Protein AF-A0A374WG85-F1 (afdb_monomer_lite)

Secondary structure (DSSP, 8-state):
-HHHHHHHHHHHHHHHHHHTT------PPPTTSPPPPEEESSPPPP-SS---EEEEEETTEEEEEE--PPPTTS-TTSS-SEEEEEEEETTEEEEEEEEE-SSEEEEEEEE--SSTTSTTPEEEEEEEETTTEEEEEEES-EEEEEEETTTTEEEEEE-SEEEEEETTEEEEEEEEEEEEEEEEEE-

Structure (mmCIF, N/CA/C/O backbone):
data_AF-A0A374WG85-F1
#
_entry.id   AF-A0A374WG85-F1
#
loop_
_atom_site.group_PDB
_atom_site.id
_atom_site.type_symbol
_atom_site.label_atom_id
_atom_site.label_alt_id
_atom_site.label_comp_id
_atom_site.label_asym_id
_atom_site.label_entity_id
_atom_site.label_seq_id
_atom_site.pdbx_PDB_ins_code
_atom_site.Cartn_x
_atom_site.Cartn_y
_atom_site.Cartn_z
_atom_site.occupancy
_atom_site.B_iso_or_equiv
_atom_site.auth_seq_id
_atom_site.auth_comp_id
_atom_site.auth_asym_id
_atom_site.auth_atom_id
_atom_site.pdbx_PDB_model_num
ATOM 1 N N . MET A 1 1 ? 12.580 -68.751 18.822 1.00 56.53 1 MET A N 1
ATOM 2 C CA . MET A 1 1 ? 12.041 -67.920 17.713 1.00 56.53 1 MET A CA 1
ATOM 3 C C . MET A 1 1 ? 10.800 -67.090 18.070 1.00 56.53 1 MET A C 1
ATOM 5 O O . MET A 1 1 ? 10.670 -65.996 17.544 1.00 56.53 1 MET A O 1
ATOM 9 N N . LYS A 1 2 ? 9.907 -67.540 18.970 1.00 54.47 2 LYS A N 1
ATOM 10 C CA . LYS A 1 2 ? 8.677 -66.802 19.347 1.00 54.47 2 LYS A CA 1
ATOM 11 C C . LYS A 1 2 ? 8.935 -65.509 20.148 1.00 54.47 2 LYS A C 1
ATOM 13 O O . LYS A 1 2 ? 8.231 -64.528 19.967 1.00 54.47 2 LYS A O 1
ATOM 18 N N . HIS A 1 3 ? 9.997 -65.485 20.959 1.00 54.00 3 HIS A N 1
ATOM 19 C CA . HIS A 1 3 ? 10.328 -64.342 21.822 1.00 54.00 3 HIS A CA 1
ATOM 20 C C . HIS A 1 3 ? 10.840 -63.106 21.055 1.00 54.00 3 HIS A C 1
ATOM 22 O O . HIS A 1 3 ? 10.575 -61.979 21.457 1.00 54.00 3 HIS A O 1
ATOM 28 N N . SER A 1 4 ? 11.523 -63.318 19.922 1.00 61.31 4 SE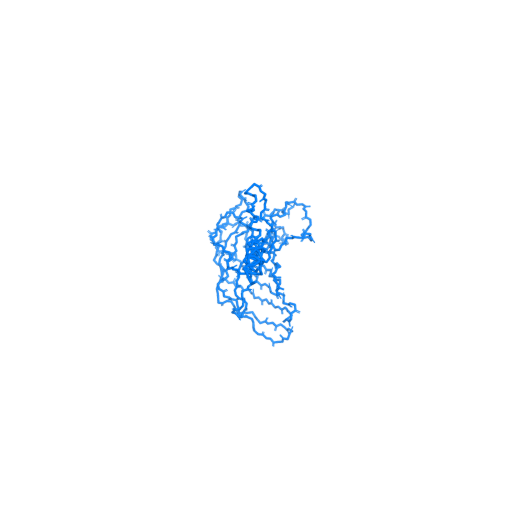R A N 1
ATOM 29 C CA . SER A 1 4 ? 12.073 -62.249 19.074 1.00 61.31 4 SER A CA 1
ATOM 30 C C . SER A 1 4 ? 10.996 -61.533 18.248 1.00 61.31 4 SER A C 1
ATOM 32 O O . SER A 1 4 ? 11.126 -60.339 18.009 1.00 61.31 4 SER A O 1
ATOM 34 N N . ARG A 1 5 ? 9.900 -62.217 17.883 1.00 71.44 5 ARG A N 1
ATOM 35 C CA . ARG A 1 5 ? 8.767 -61.595 17.173 1.00 71.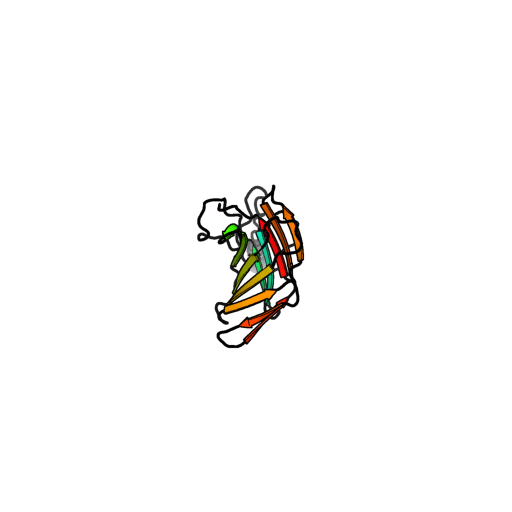44 5 ARG A CA 1
ATOM 36 C C . ARG A 1 5 ? 8.052 -60.543 18.021 1.00 71.44 5 ARG A C 1
ATOM 38 O O . ARG A 1 5 ? 7.823 -59.446 17.533 1.00 71.44 5 ARG A O 1
ATOM 45 N N . HIS A 1 6 ? 7.811 -60.834 19.300 1.00 71.19 6 HIS A N 1
ATOM 46 C CA . HIS A 1 6 ? 7.197 -59.863 20.210 1.00 71.19 6 HIS A CA 1
ATOM 47 C C . HIS A 1 6 ? 8.077 -58.634 20.465 1.00 71.19 6 HIS A C 1
ATOM 49 O O . HIS A 1 6 ? 7.558 -57.531 20.573 1.00 71.19 6 HIS A O 1
ATOM 55 N N . LEU A 1 7 ? 9.403 -58.792 20.509 1.00 73.62 7 LEU A N 1
ATOM 56 C CA . LEU A 1 7 ? 10.325 -57.655 20.628 1.00 73.62 7 LEU A CA 1
ATOM 57 C C . LEU A 1 7 ? 10.270 -56.735 19.399 1.00 73.62 7 LEU A C 1
ATOM 59 O O . LEU A 1 7 ? 10.283 -55.517 19.553 1.00 73.62 7 LEU A O 1
ATOM 63 N N . VAL A 1 8 ? 10.153 -57.305 18.196 1.00 76.75 8 VAL A N 1
ATOM 64 C CA . VAL A 1 8 ? 10.019 -56.531 16.951 1.00 76.75 8 VAL A CA 1
ATOM 65 C C . VAL A 1 8 ? 8.668 -55.817 16.884 1.00 76.75 8 VAL A C 1
ATOM 67 O O . VAL A 1 8 ? 8.631 -54.651 16.509 1.00 76.75 8 VAL A O 1
ATOM 70 N N . GLU A 1 9 ? 7.578 -56.467 17.298 1.00 76.19 9 GLU A N 1
ATOM 71 C CA . GLU A 1 9 ? 6.242 -55.852 17.369 1.00 76.19 9 GLU A CA 1
ATOM 72 C C . GLU A 1 9 ? 6.203 -54.682 18.361 1.00 76.19 9 GLU A C 1
ATOM 74 O O . GLU A 1 9 ? 5.691 -53.615 18.028 1.00 76.19 9 GLU A O 1
ATOM 79 N N . ILE A 1 10 ? 6.806 -54.848 19.544 1.00 78.44 10 ILE A N 1
ATOM 80 C CA . ILE A 1 10 ? 6.911 -53.783 20.551 1.00 78.44 10 ILE A CA 1
ATOM 81 C C . ILE A 1 10 ? 7.756 -52.622 20.015 1.00 78.44 10 ILE A C 1
ATOM 83 O O . ILE A 1 10 ? 7.354 -51.469 20.144 1.00 78.44 10 ILE A O 1
ATOM 87 N N . MET A 1 11 ? 8.892 -52.901 19.365 1.00 76.75 11 MET A N 1
ATOM 88 C CA . MET A 1 11 ? 9.712 -51.852 18.753 1.00 76.75 11 MET A CA 1
ATOM 89 C C . MET A 1 11 ? 8.975 -51.114 17.633 1.00 76.75 11 MET A C 1
ATOM 91 O O . MET A 1 11 ? 9.081 -49.892 17.562 1.00 76.75 11 MET A O 1
ATOM 95 N N . LEU A 1 12 ? 8.209 -51.817 16.791 1.00 76.94 12 LEU A N 1
ATOM 96 C CA . LEU A 1 12 ? 7.420 -51.194 15.724 1.00 76.94 12 LEU A CA 1
ATOM 97 C C . LEU A 1 12 ? 6.334 -50.277 16.301 1.00 76.94 12 LEU A C 1
ATOM 99 O O . LEU A 1 12 ? 6.116 -49.183 15.787 1.00 76.94 12 LEU A O 1
ATOM 103 N N . PHE A 1 13 ? 5.693 -50.703 17.392 1.00 76.25 13 PHE A N 1
ATOM 104 C CA . PHE A 1 13 ? 4.665 -49.926 18.081 1.00 76.25 13 PHE A CA 1
ATOM 105 C C . PHE A 1 13 ? 5.251 -48.666 18.730 1.00 76.25 13 PHE A C 1
ATOM 107 O O . PHE A 1 13 ? 4.700 -47.579 18.577 1.00 76.25 13 PHE A O 1
ATOM 114 N N . VAL A 1 14 ? 6.416 -48.783 19.378 1.00 77.25 14 VAL A N 1
ATOM 115 C CA . VAL A 1 14 ? 7.144 -47.635 19.944 1.00 77.25 14 VAL A CA 1
ATOM 116 C C . VAL A 1 14 ? 7.579 -46.660 18.844 1.00 77.25 14 VAL A C 1
ATOM 118 O O . VAL A 1 14 ? 7.442 -45.452 19.022 1.00 77.25 14 VAL A O 1
ATOM 121 N N . LEU A 1 15 ? 8.034 -47.154 17.686 1.00 73.62 15 LEU A N 1
ATOM 122 C CA . LEU A 1 15 ? 8.404 -46.301 16.551 1.00 73.62 15 LEU A CA 1
ATOM 123 C C . LEU A 1 15 ? 7.196 -45.544 15.973 1.00 73.62 15 LEU A C 1
ATOM 125 O O . LEU A 1 15 ? 7.315 -44.366 15.649 1.00 73.62 15 LEU A O 1
ATOM 129 N N . LEU A 1 16 ? 6.030 -46.192 15.885 1.00 67.56 16 LEU A N 1
ATOM 130 C CA . LEU A 1 16 ? 4.780 -45.566 15.438 1.00 67.56 16 LEU A CA 1
ATOM 131 C C . LEU A 1 16 ? 4.282 -44.493 16.417 1.00 67.56 16 LEU A C 1
ATOM 133 O O . LEU A 1 16 ? 3.831 -43.437 15.978 1.00 67.56 16 LEU A O 1
ATOM 137 N N . CYS A 1 17 ? 4.423 -44.713 17.728 1.00 65.38 17 CYS A N 1
ATOM 138 C CA . CYS A 1 17 ? 4.084 -43.712 18.745 1.00 65.38 17 CYS A CA 1
ATOM 139 C C . CYS A 1 17 ? 5.035 -42.501 18.741 1.00 65.38 17 CYS A C 1
ATOM 141 O O . CYS A 1 17 ? 4.623 -41.398 19.091 1.00 65.38 17 CYS A O 1
ATOM 143 N N . LEU A 1 18 ? 6.293 -42.675 18.324 1.00 63.88 18 LEU A N 1
ATOM 144 C CA . LEU A 1 18 ? 7.256 -41.574 18.207 1.00 63.88 18 LEU A CA 1
ATOM 145 C C . LEU A 1 18 ? 6.988 -40.673 16.986 1.00 63.88 18 LEU A C 1
ATOM 147 O O . LEU A 1 18 ? 7.351 -39.500 17.012 1.00 63.88 18 LEU A O 1
ATOM 151 N N . PHE A 1 19 ? 6.303 -41.174 15.951 1.00 59.41 19 PHE A N 1
ATOM 152 C CA . PHE A 1 19 ? 5.938 -40.385 14.765 1.00 59.41 19 PHE A CA 1
ATOM 153 C C . PHE A 1 19 ? 4.728 -39.461 14.975 1.00 59.41 19 PHE A C 1
ATOM 155 O O . PHE A 1 19 ? 4.563 -38.498 14.230 1.00 59.41 19 PHE A O 1
ATOM 162 N N . THR A 1 20 ? 3.888 -39.695 15.989 1.00 57.59 20 THR A N 1
ATOM 163 C CA . THR A 1 20 ? 2.701 -38.855 16.239 1.00 57.59 20 THR A CA 1
ATOM 164 C C . THR A 1 20 ? 2.994 -37.591 17.049 1.00 57.59 20 THR A C 1
ATOM 166 O O . THR A 1 20 ? 2.114 -36.749 17.197 1.00 57.59 20 THR A O 1
ATOM 169 N N . ILE A 1 21 ? 4.214 -37.435 17.577 1.00 55.75 21 ILE A N 1
ATOM 170 C CA . ILE A 1 21 ? 4.579 -36.305 18.450 1.00 55.75 21 ILE A CA 1
ATOM 171 C C . ILE A 1 21 ? 5.143 -35.106 17.670 1.00 55.75 21 ILE A C 1
ATOM 173 O O . ILE A 1 21 ? 5.313 -34.036 18.241 1.00 55.75 21 ILE A O 1
ATOM 177 N N . THR A 1 22 ? 5.367 -35.225 16.357 1.00 56.16 22 THR A N 1
ATOM 178 C CA . THR A 1 22 ? 5.681 -34.076 15.484 1.00 56.16 22 THR A CA 1
ATOM 179 C C . THR A 1 22 ? 4.421 -33.489 14.844 1.00 56.16 22 THR A C 1
ATOM 181 O O . THR A 1 22 ? 4.440 -33.062 13.689 1.00 56.16 22 THR A O 1
ATOM 184 N N . SER A 1 23 ? 3.302 -33.487 15.575 1.00 50.78 23 SER A N 1
ATOM 185 C CA . SER A 1 23 ? 2.166 -32.636 15.232 1.00 50.78 23 SER A CA 1
ATOM 186 C C . SER A 1 23 ? 2.617 -31.194 15.409 1.00 50.78 23 SER A C 1
ATOM 188 O O . SER A 1 23 ? 2.907 -30.765 16.522 1.00 50.78 23 SER A O 1
ATOM 190 N N . CYS A 1 24 ? 2.701 -30.469 14.298 1.00 48.47 24 CYS A N 1
ATOM 191 C CA . CYS A 1 24 ? 2.943 -29.036 14.266 1.00 48.47 24 CYS A CA 1
ATOM 192 C C . CYS A 1 24 ? 2.017 -28.356 15.287 1.00 48.47 24 CYS A C 1
ATOM 194 O O . CYS A 1 24 ? 0.795 -28.486 15.188 1.00 48.47 24 CYS A O 1
ATOM 196 N N . GLU A 1 25 ? 2.587 -27.689 16.291 1.00 41.84 25 GLU A N 1
ATOM 197 C CA . GLU A 1 25 ? 1.818 -26.921 17.267 1.00 41.84 25 GLU A CA 1
ATOM 198 C C . GLU A 1 25 ? 1.138 -25.760 16.531 1.00 41.84 25 GLU A C 1
ATOM 200 O O . GLU A 1 25 ? 1.727 -24.707 16.286 1.00 41.84 25 GLU A O 1
ATOM 205 N N . PHE A 1 26 ? -0.114 -25.965 16.123 1.00 47.31 26 PHE A N 1
ATOM 206 C CA . PHE A 1 26 ? -1.002 -24.873 15.762 1.00 47.31 26 PHE A CA 1
ATOM 207 C C . PHE A 1 26 ? -1.355 -24.163 17.066 1.00 47.31 26 PHE A C 1
ATOM 209 O O . PHE A 1 26 ? -2.254 -24.587 17.788 1.00 47.31 26 PHE A O 1
ATOM 216 N N . PHE A 1 27 ? -0.606 -23.116 17.405 1.00 53.16 27 PHE A N 1
ATOM 217 C CA . PHE A 1 27 ? -1.039 -22.161 18.415 1.00 53.16 27 PHE A CA 1
ATOM 218 C C . PHE A 1 27 ? -2.128 -21.298 17.772 1.00 53.16 27 PHE A C 1
ATOM 220 O O . PHE A 1 27 ? -1.794 -20.490 16.900 1.00 53.16 27 PHE A O 1
ATOM 227 N N . PRO A 1 28 ? -3.414 -21.445 18.142 1.00 50.59 28 PRO A N 1
ATOM 228 C CA . PRO A 1 28 ? -4.410 -20.485 17.701 1.00 50.59 28 PRO A CA 1
ATOM 229 C C . PRO A 1 28 ? -3.995 -19.110 18.231 1.00 50.59 28 PRO A C 1
ATOM 231 O O . PRO A 1 28 ? -3.708 -18.958 19.423 1.00 50.59 28 PRO A O 1
ATOM 234 N N . GLU A 1 29 ? -3.896 -18.119 17.342 1.00 58.69 29 GLU A N 1
ATOM 235 C CA . GLU A 1 29 ? -3.672 -16.738 17.768 1.00 58.69 29 GLU A CA 1
ATOM 236 C C . GLU A 1 29 ? -4.821 -16.334 18.705 1.00 58.69 29 GLU A C 1
ATOM 238 O O . GLU A 1 29 ? -5.993 -16.500 18.370 1.00 58.69 29 GLU A O 1
ATOM 243 N N . ASP A 1 30 ? -4.485 -15.846 19.903 1.00 62.38 30 ASP A N 1
ATOM 244 C CA . ASP A 1 30 ? -5.464 -15.304 20.848 1.00 62.38 30 ASP A CA 1
ATOM 245 C C . ASP A 1 30 ? -6.242 -14.165 20.163 1.00 62.38 30 ASP A C 1
ATOM 247 O O . ASP A 1 30 ? -5.625 -13.152 19.820 1.00 62.38 30 ASP A O 1
ATOM 251 N N . PRO A 1 31 ? -7.571 -14.286 19.974 1.00 54.91 31 PRO A N 1
ATOM 252 C CA . PRO A 1 31 ? -8.366 -13.298 19.247 1.00 54.91 31 PRO A CA 1
ATOM 253 C C . PRO A 1 31 ? -8.399 -11.926 19.936 1.00 54.91 31 PRO A C 1
ATOM 255 O O . PRO A 1 31 ? -8.722 -10.928 19.296 1.00 54.91 31 PRO A O 1
ATOM 258 N N . ASN A 1 32 ? -8.053 -11.851 21.226 1.00 54.81 32 ASN A N 1
ATOM 259 C CA . ASN A 1 32 ? -7.978 -10.592 21.969 1.00 54.81 32 ASN A CA 1
ATOM 260 C C . ASN A 1 32 ? -6.596 -9.930 21.881 1.00 54.81 32 ASN A C 1
ATOM 262 O O . ASN A 1 32 ? -6.427 -8.784 22.305 1.00 54.81 32 ASN A O 1
ATOM 266 N N . LYS A 1 33 ? -5.589 -10.632 21.349 1.00 56.34 33 LYS A N 1
ATOM 267 C CA . LYS A 1 33 ? -4.239 -10.103 21.179 1.00 56.34 33 LYS A CA 1
ATOM 268 C C . LYS A 1 33 ? -4.092 -9.552 19.761 1.00 56.34 33 LYS A C 1
ATOM 270 O O . LYS A 1 33 ? -4.458 -10.231 18.807 1.00 56.34 33 LYS A O 1
ATOM 275 N N . PRO A 1 34 ? -3.512 -8.350 19.574 1.00 59.69 34 PRO A N 1
ATOM 276 C CA . PRO A 1 34 ? -3.278 -7.835 18.233 1.00 59.69 34 PRO A CA 1
ATOM 277 C C . PRO A 1 34 ? -2.412 -8.830 17.442 1.00 59.69 34 PRO A C 1
ATOM 279 O O . PRO A 1 34 ? -1.391 -9.291 17.985 1.00 59.69 34 PRO A O 1
ATOM 282 N N . PRO A 1 35 ? -2.772 -9.131 16.179 1.00 64.56 35 PRO A N 1
ATOM 283 C CA . PRO A 1 35 ? -2.044 -10.077 15.339 1.00 64.56 35 PRO A CA 1
ATOM 284 C C . PRO A 1 35 ? -0.544 -9.808 15.358 1.00 64.56 35 PRO A C 1
ATOM 286 O O . PRO A 1 35 ? -0.111 -8.653 15.467 1.00 64.56 35 PRO A O 1
ATOM 289 N N . LYS A 1 36 ? 0.292 -10.847 15.309 1.00 70.56 36 LYS A N 1
ATOM 290 C CA . LYS A 1 36 ? 1.744 -10.635 15.262 1.00 70.56 36 LYS A CA 1
ATOM 291 C C . LYS A 1 36 ? 2.119 -9.948 13.952 1.00 70.56 36 LYS A C 1
ATOM 293 O O . LYS A 1 36 ? 1.658 -10.338 12.886 1.00 70.56 36 LYS A O 1
ATOM 298 N N . ALA A 1 37 ? 2.953 -8.913 14.052 1.00 78.38 37 ALA A N 1
ATOM 299 C CA . ALA A 1 37 ? 3.544 -8.301 12.875 1.00 78.38 37 ALA A CA 1
ATOM 300 C C . ALA A 1 37 ? 4.397 -9.376 12.177 1.00 78.38 37 ALA A C 1
ATOM 302 O O . ALA A 1 37 ? 5.247 -9.992 12.830 1.00 78.38 37 ALA A O 1
ATOM 303 N N . ALA A 1 38 ? 4.126 -9.657 10.907 1.00 84.38 38 ALA A N 1
ATOM 304 C CA . ALA A 1 38 ? 4.723 -10.781 10.198 1.00 84.38 38 ALA A CA 1
ATOM 305 C C . ALA A 1 38 ? 4.646 -10.594 8.686 1.00 84.38 38 ALA A C 1
ATOM 307 O O . ALA A 1 38 ? 3.678 -10.038 8.166 1.00 84.38 38 ALA A O 1
ATOM 308 N N . TYR A 1 39 ? 5.634 -11.136 7.981 1.00 90.38 39 TYR A N 1
ATOM 309 C CA . TYR A 1 39 ? 5.501 -11.383 6.554 1.00 90.38 39 TYR A CA 1
ATOM 310 C C . TYR A 1 39 ? 4.522 -12.530 6.313 1.00 90.38 39 TYR A C 1
ATOM 312 O O . TYR A 1 39 ? 4.503 -13.497 7.074 1.00 90.38 39 TYR A O 1
ATOM 320 N N . LEU A 1 40 ? 3.736 -12.423 5.250 1.00 91.56 40 LEU A N 1
ATOM 321 C CA . LEU A 1 40 ? 2.739 -13.414 4.872 1.00 91.56 40 LEU A CA 1
ATOM 322 C C . LEU A 1 40 ? 3.207 -14.148 3.614 1.00 91.56 40 LEU A C 1
ATOM 324 O O . LEU A 1 40 ? 3.811 -13.551 2.724 1.00 91.56 40 LEU A O 1
ATOM 328 N N . ASP A 1 41 ? 2.903 -15.441 3.539 1.00 93.94 41 ASP A N 1
ATOM 329 C CA . ASP A 1 41 ? 3.141 -16.265 2.345 1.00 93.94 41 ASP A CA 1
ATOM 330 C C . ASP A 1 41 ? 1.869 -16.400 1.480 1.00 93.94 41 ASP A C 1
ATOM 332 O O . ASP A 1 41 ? 1.811 -17.205 0.555 1.00 93.94 41 ASP A O 1
ATOM 336 N N . TYR A 1 42 ? 0.843 -15.600 1.789 1.00 94.62 42 TYR A N 1
ATOM 337 C CA . TYR A 1 42 ? -0.438 -15.511 1.091 1.00 94.62 42 TYR A CA 1
ATOM 338 C C . TYR A 1 42 ? -0.884 -14.043 0.990 1.00 94.62 42 TYR A C 1
ATOM 340 O O . TYR A 1 42 ? -0.482 -13.212 1.811 1.00 94.62 42 TYR A O 1
ATOM 348 N N . MET A 1 43 ? -1.704 -13.720 -0.015 1.00 95.94 43 MET A N 1
ATOM 349 C CA . MET A 1 43 ? -2.329 -12.399 -0.131 1.00 95.94 43 MET A CA 1
ATOM 350 C C . MET A 1 43 ? -3.299 -12.201 1.045 1.00 95.94 43 MET A C 1
ATOM 352 O O . MET A 1 43 ? -4.129 -13.084 1.269 1.00 95.94 43 MET A O 1
ATOM 356 N N . PRO A 1 44 ? -3.215 -11.101 1.815 1.00 94.69 44 PRO A N 1
ATOM 357 C CA . PRO A 1 44 ? -4.149 -10.863 2.908 1.00 94.69 44 PRO A CA 1
ATOM 358 C C . PRO A 1 44 ? -5.594 -10.802 2.399 1.00 94.69 44 PRO A C 1
ATOM 360 O O . PRO A 1 44 ? -5.848 -10.501 1.237 1.00 94.69 44 PRO A O 1
ATOM 363 N N . GLU A 1 45 ? -6.560 -11.071 3.271 1.00 92.44 45 GLU A N 1
ATOM 364 C CA . GLU A 1 45 ? -7.961 -10.841 2.923 1.00 92.44 45 GLU A CA 1
ATOM 365 C C . GLU A 1 45 ? -8.213 -9.348 2.723 1.00 92.44 45 GLU A C 1
ATOM 367 O O . GLU A 1 45 ? -7.723 -8.506 3.484 1.00 92.44 45 GLU A O 1
ATOM 372 N N . GLU A 1 46 ? -9.006 -9.019 1.710 1.00 92.44 46 GLU A N 1
ATOM 373 C CA . GLU A 1 46 ? -9.474 -7.657 1.549 1.00 92.44 46 GLU A CA 1
ATOM 374 C C . GLU A 1 46 ? -10.527 -7.326 2.598 1.00 92.44 46 GLU A C 1
ATOM 376 O O . GLU A 1 46 ? -11.595 -7.935 2.670 1.00 92.44 46 GLU A O 1
ATOM 381 N N . THR A 1 47 ? -10.221 -6.320 3.402 1.00 94.06 47 THR A N 1
ATOM 382 C CA . THR A 1 47 ? -11.084 -5.851 4.478 1.00 94.06 47 THR A CA 1
ATOM 383 C C . THR A 1 47 ? -11.040 -4.324 4.540 1.00 94.06 47 THR A C 1
ATOM 385 O O . THR A 1 47 ? -10.198 -3.693 3.911 1.00 94.06 47 THR A O 1
ATOM 388 N N . ASN A 1 48 ? -11.980 -3.724 5.276 1.00 94.00 48 ASN A N 1
ATOM 389 C CA . ASN A 1 48 ? -12.106 -2.267 5.433 1.00 94.00 48 ASN A CA 1
ATOM 390 C C . ASN A 1 48 ? -12.192 -1.887 6.926 1.00 94.00 48 ASN A C 1
ATOM 392 O O . ASN A 1 48 ? -13.012 -1.052 7.343 1.00 94.00 48 ASN A O 1
ATOM 396 N N . ILE A 1 49 ? -11.425 -2.593 7.759 1.00 93.56 49 ILE A N 1
ATOM 397 C CA . ILE A 1 49 ? -11.530 -2.556 9.225 1.00 93.56 49 ILE A CA 1
ATOM 398 C C . ILE A 1 49 ? -10.256 -2.033 9.900 1.00 93.56 49 ILE A C 1
ATOM 400 O O . ILE A 1 49 ? -10.206 -1.952 11.127 1.00 93.56 49 ILE A O 1
ATOM 404 N N . GLY A 1 50 ? -9.237 -1.659 9.126 1.00 90.44 50 GLY A N 1
ATOM 405 C CA . GLY A 1 50 ? -7.932 -1.261 9.634 1.00 90.44 50 GLY A CA 1
ATOM 406 C C . GLY A 1 50 ? -7.100 -2.454 10.096 1.00 90.44 50 GLY A C 1
ATOM 407 O O . GLY A 1 50 ? -6.435 -2.370 11.131 1.00 90.44 50 GLY A O 1
ATOM 408 N N . ALA A 1 51 ? -7.132 -3.569 9.358 1.00 91.12 51 ALA A N 1
ATOM 409 C CA . ALA A 1 51 ? -6.417 -4.806 9.689 1.00 91.12 51 ALA A CA 1
ATOM 410 C C . ALA A 1 51 ? -4.877 -4.662 9.716 1.00 91.12 51 ALA A C 1
ATOM 412 O O . ALA A 1 51 ? -4.180 -5.554 10.201 1.00 91.12 51 ALA A O 1
ATOM 413 N N . ASN A 1 52 ? -4.341 -3.536 9.234 1.00 91.56 52 ASN A N 1
ATOM 414 C CA . ASN A 1 52 ? -2.915 -3.251 9.040 1.00 91.56 52 ASN A CA 1
ATOM 415 C C . ASN A 1 52 ? -2.241 -4.291 8.151 1.00 91.56 52 ASN A C 1
ATOM 417 O O . ASN A 1 52 ? -1.209 -4.861 8.502 1.00 91.56 52 ASN A O 1
ATOM 421 N N . THR A 1 53 ? -2.847 -4.551 7.001 1.00 94.00 53 THR A N 1
ATOM 422 C CA . THR A 1 53 ? -2.325 -5.480 6.005 1.00 94.00 53 THR A CA 1
ATOM 423 C C . THR A 1 53 ? -1.976 -4.748 4.722 1.00 94.00 53 THR A C 1
ATOM 425 O O . THR A 1 53 ? -2.575 -3.728 4.380 1.00 94.00 53 THR A O 1
ATOM 428 N N . PHE A 1 54 ? -0.982 -5.281 4.028 1.00 95.81 54 PHE A N 1
ATOM 429 C CA . PHE A 1 54 ? -0.593 -4.871 2.692 1.00 95.81 54 PHE A CA 1
ATOM 430 C C . PHE A 1 54 ? -0.220 -6.118 1.897 1.00 95.81 54 PHE A C 1
ATOM 432 O O . PHE A 1 54 ? 0.420 -7.029 2.433 1.00 95.81 54 PHE A O 1
ATOM 439 N N . GLY A 1 55 ? -0.597 -6.147 0.627 1.00 96.25 55 GLY A N 1
ATOM 440 C CA . GLY A 1 55 ? -0.210 -7.193 -0.304 1.00 96.25 55 GLY A CA 1
ATOM 441 C C . GLY A 1 55 ? -0.128 -6.652 -1.720 1.00 96.25 55 GLY A C 1
ATOM 442 O O . GLY A 1 55 ? -0.953 -5.836 -2.114 1.00 96.25 55 GLY A O 1
ATOM 443 N N . CYS A 1 56 ? 0.876 -7.081 -2.473 1.00 96.69 56 CYS A N 1
ATOM 444 C CA . CYS A 1 56 ? 0.928 -6.922 -3.924 1.00 96.69 56 CYS A CA 1
ATOM 445 C C . CYS A 1 56 ? 1.883 -7.959 -4.521 1.00 96.69 56 CYS A C 1
ATOM 447 O O . CYS A 1 56 ? 2.651 -8.603 -3.799 1.00 96.69 56 CYS A O 1
ATOM 449 N N . TYR A 1 57 ? 1.887 -8.086 -5.842 1.00 95.62 57 TYR A N 1
ATOM 450 C CA . TYR A 1 57 ? 2.934 -8.794 -6.565 1.00 95.62 57 TYR A CA 1
ATOM 451 C C . TYR A 1 57 ? 3.931 -7.803 -7.153 1.00 95.62 57 TYR A C 1
ATOM 453 O O . TYR A 1 57 ? 3.571 -6.961 -7.973 1.00 95.62 57 TYR A O 1
ATOM 461 N N . VAL A 1 58 ? 5.200 -7.954 -6.778 1.00 93.31 58 VAL A N 1
ATOM 462 C CA . VAL A 1 58 ? 6.344 -7.241 -7.351 1.00 93.31 58 VAL A CA 1
ATOM 463 C C . VAL A 1 58 ? 6.986 -8.146 -8.392 1.00 93.31 58 VAL A C 1
ATOM 465 O O . VAL A 1 58 ? 7.561 -9.179 -8.047 1.00 93.31 58 VAL A O 1
ATOM 468 N N . ASN A 1 59 ? 6.878 -7.790 -9.672 1.00 93.38 59 ASN A N 1
ATOM 469 C CA . ASN A 1 59 ? 7.333 -8.619 -10.795 1.00 93.38 59 ASN A CA 1
ATOM 470 C C . ASN A 1 59 ? 6.810 -10.069 -10.699 1.00 93.38 59 ASN A C 1
ATOM 472 O O . ASN A 1 59 ? 7.559 -11.030 -10.873 1.00 93.38 59 ASN A O 1
ATOM 476 N N . GLY A 1 60 ? 5.531 -10.228 -10.344 1.00 94.38 60 GLY A N 1
ATOM 477 C CA . GLY A 1 60 ? 4.881 -11.531 -10.168 1.00 94.38 60 GLY A CA 1
ATOM 478 C C . GLY A 1 60 ? 5.227 -12.269 -8.867 1.00 94.38 60 GLY A C 1
ATOM 479 O O . GLY A 1 60 ? 4.683 -13.344 -8.620 1.00 94.38 60 GLY A O 1
ATOM 480 N N . LYS A 1 61 ? 6.098 -11.724 -8.006 1.00 93.56 61 LYS A N 1
ATOM 481 C CA . LYS A 1 61 ? 6.423 -12.306 -6.696 1.00 93.56 61 LYS A CA 1
ATOM 482 C C . LYS A 1 61 ? 5.646 -11.614 -5.581 1.00 93.56 61 LYS A C 1
ATOM 484 O O . LYS A 1 61 ? 5.671 -10.394 -5.475 1.00 93.56 61 LYS A O 1
ATOM 489 N N . LEU A 1 62 ? 4.988 -12.407 -4.739 1.00 95.31 62 LEU A N 1
ATOM 490 C CA . LEU A 1 62 ? 4.182 -11.902 -3.632 1.00 95.31 62 LEU A CA 1
ATOM 491 C C . LEU A 1 62 ? 5.043 -11.155 -2.601 1.00 95.31 62 LEU A C 1
ATOM 493 O O . LEU A 1 62 ? 5.968 -11.728 -2.024 1.00 95.31 62 LEU A O 1
ATOM 497 N N . GLU A 1 63 ? 4.663 -9.911 -2.323 1.00 94.06 63 GLU A N 1
ATOM 498 C CA . GLU A 1 63 ? 5.075 -9.132 -1.161 1.00 94.06 63 GLU A CA 1
ATOM 499 C C . GLU A 1 63 ? 3.842 -8.855 -0.309 1.00 94.06 63 GLU A C 1
ATOM 501 O O . GLU A 1 63 ? 3.057 -7.949 -0.590 1.00 94.06 63 GLU A O 1
ATOM 506 N N . ALA A 1 64 ? 3.668 -9.660 0.734 1.00 94.94 64 ALA A N 1
ATOM 507 C CA . ALA A 1 64 ? 2.538 -9.563 1.638 1.00 94.94 64 ALA A CA 1
ATOM 508 C C . ALA A 1 64 ? 3.005 -9.482 3.084 1.00 94.94 64 ALA A C 1
ATOM 510 O O . ALA A 1 64 ? 3.952 -10.154 3.512 1.00 94.94 64 ALA A O 1
ATOM 511 N N . VAL A 1 65 ? 2.342 -8.624 3.850 1.00 93.94 65 VAL A N 1
ATOM 512 C CA . VAL A 1 65 ? 2.763 -8.320 5.205 1.00 93.94 65 VAL A CA 1
ATOM 513 C C . VAL A 1 65 ? 1.603 -7.839 6.065 1.00 93.94 65 VAL A C 1
ATOM 515 O O . VAL A 1 65 ? 0.697 -7.134 5.618 1.00 93.94 65 VAL A O 1
ATOM 518 N N . ARG A 1 66 ? 1.647 -8.228 7.337 1.00 90.69 66 ARG A N 1
ATOM 519 C CA . ARG A 1 66 ? 0.770 -7.732 8.390 1.00 90.69 66 ARG A CA 1
ATOM 520 C C . ARG A 1 66 ? 1.599 -6.919 9.373 1.00 90.69 66 ARG A C 1
ATOM 522 O O . ARG A 1 66 ? 2.579 -7.402 9.939 1.00 90.69 66 ARG A O 1
ATOM 529 N N . GLY A 1 67 ? 1.211 -5.669 9.558 1.00 86.25 67 GLY A N 1
ATOM 530 C CA . GLY A 1 67 ? 1.758 -4.772 10.558 1.00 86.25 67 GLY A CA 1
ATOM 531 C C . GLY A 1 67 ? 0.956 -4.789 11.853 1.00 86.25 67 GLY A C 1
ATOM 532 O O . GLY A 1 67 ? 0.144 -5.671 12.127 1.00 86.25 67 GLY A O 1
ATOM 533 N N . ARG A 1 68 ? 1.208 -3.770 12.666 1.00 77.62 68 ARG A N 1
ATOM 534 C CA . ARG A 1 68 ? 0.445 -3.443 13.867 1.00 77.62 68 ARG A CA 1
ATOM 535 C C . ARG A 1 68 ? 0.260 -1.942 13.872 1.00 77.62 68 ARG A C 1
ATOM 537 O O . ARG A 1 68 ? 1.208 -1.229 13.568 1.00 77.62 68 ARG A O 1
ATOM 544 N N . PHE A 1 69 ? -0.920 -1.484 14.263 1.00 71.81 69 PHE A N 1
ATOM 545 C CA . PHE A 1 69 ? -1.138 -0.065 14.487 1.00 71.81 69 PHE A CA 1
ATOM 546 C C . PHE A 1 69 ? -0.184 0.445 15.575 1.00 71.81 69 PHE A C 1
ATOM 548 O O . PHE A 1 69 ? -0.231 -0.028 16.716 1.00 71.81 69 PHE A O 1
ATOM 555 N N . GLN A 1 70 ? 0.669 1.409 15.229 1.00 66.00 70 GLN A N 1
ATOM 556 C CA . GLN A 1 70 ? 1.406 2.185 16.219 1.00 66.00 70 GLN A CA 1
ATOM 557 C C . GLN A 1 70 ? 0.539 3.353 16.679 1.00 66.00 70 GLN A C 1
ATOM 559 O O . GLN A 1 70 ? 0.047 4.136 15.870 1.00 66.00 70 GLN A O 1
ATOM 564 N N . LYS A 1 71 ? 0.335 3.445 17.995 1.00 63.28 71 LYS A N 1
ATOM 565 C CA . LYS A 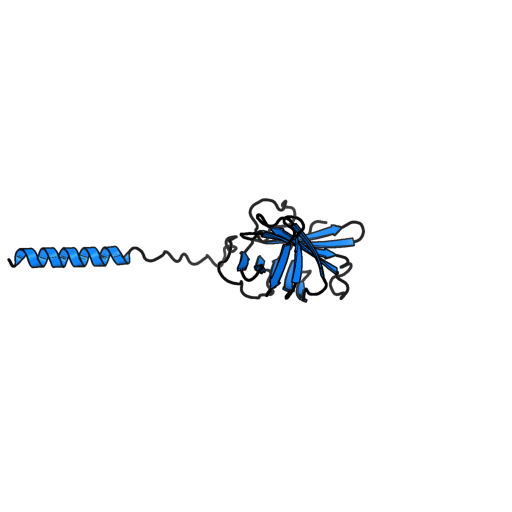1 71 ? -0.429 4.531 18.610 1.00 63.28 71 LYS A CA 1
ATOM 566 C C . LYS A 1 71 ? 0.226 5.884 18.303 1.00 63.28 71 LYS A C 1
ATOM 568 O O . LYS A 1 71 ? 1.449 5.989 18.250 1.00 63.28 71 LYS A O 1
ATOM 573 N N . GLU A 1 72 ? -0.614 6.903 18.153 1.00 61.91 72 GLU A N 1
ATOM 574 C CA . GLU A 1 72 ? -0.227 8.304 17.958 1.00 61.91 72 GLU A CA 1
ATOM 575 C C . GLU A 1 72 ? 0.857 8.757 18.952 1.00 61.91 72 GLU A C 1
ATOM 577 O O . GLU A 1 72 ? 0.838 8.382 20.128 1.00 61.91 72 GLU A O 1
ATOM 582 N N . GLY A 1 73 ? 1.811 9.557 18.465 1.00 57.66 73 GLY A N 1
ATOM 583 C CA . GLY A 1 73 ? 2.922 10.093 19.261 1.00 57.66 73 GLY A CA 1
ATOM 584 C C . GLY A 1 73 ? 4.118 9.152 19.464 1.00 57.66 73 GLY A C 1
ATOM 585 O O . GLY A 1 73 ? 5.082 9.543 20.120 1.00 57.66 73 GLY A O 1
ATOM 586 N N . ILE A 1 74 ? 4.099 7.934 18.910 1.00 57.44 74 ILE A N 1
ATOM 587 C CA . ILE A 1 74 ? 5.244 7.009 18.934 1.00 57.44 74 ILE A CA 1
ATOM 588 C C . ILE A 1 74 ? 5.982 7.078 17.591 1.00 57.44 74 ILE A C 1
ATOM 590 O O . ILE A 1 74 ? 5.378 6.925 16.532 1.00 57.44 74 ILE A O 1
ATOM 594 N N . ALA A 1 75 ? 7.297 7.315 17.635 1.00 50.41 75 ALA A N 1
ATOM 595 C CA . ALA A 1 75 ? 8.130 7.403 16.439 1.00 50.41 75 ALA A CA 1
ATOM 596 C C . ALA A 1 75 ? 8.133 6.070 15.649 1.00 50.41 75 ALA A C 1
ATOM 598 O O . ALA A 1 75 ? 8.260 5.009 16.268 1.00 50.41 75 ALA A O 1
ATOM 599 N N . PRO A 1 76 ? 8.084 6.108 14.301 1.00 51.91 76 PRO A N 1
ATOM 600 C CA . PRO A 1 76 ? 7.752 4.977 13.415 1.00 51.91 76 PRO A CA 1
ATOM 601 C C . PRO A 1 76 ? 8.798 3.844 13.321 1.00 51.91 76 PRO A C 1
ATOM 603 O O . PRO A 1 76 ? 8.826 3.092 12.348 1.00 51.91 76 PRO A O 1
ATOM 606 N N . HIS A 1 77 ? 9.686 3.693 14.303 1.00 50.12 77 HIS A N 1
ATOM 607 C CA . HIS A 1 77 ? 10.954 2.981 14.123 1.00 50.12 77 HIS A CA 1
ATOM 608 C C . HIS A 1 77 ? 11.095 1.646 14.862 1.00 50.12 77 HIS A C 1
ATOM 610 O O . HIS A 1 77 ? 12.142 1.014 14.749 1.00 50.12 77 HIS A O 1
ATOM 616 N N . LEU A 1 78 ? 10.068 1.153 15.565 1.00 48.12 78 LEU A N 1
ATOM 617 C CA . LEU A 1 78 ? 10.160 -0.131 16.275 1.00 48.12 78 LEU A CA 1
ATOM 618 C C . LEU A 1 78 ? 9.033 -1.105 15.894 1.00 48.12 78 LEU A C 1
ATOM 620 O O . LEU A 1 78 ? 7.978 -1.152 16.517 1.00 48.12 78 LEU A O 1
ATOM 624 N N . GLY A 1 79 ? 9.301 -1.934 14.878 1.00 53.12 79 GLY A N 1
ATOM 625 C CA . GLY A 1 79 ? 8.649 -3.241 14.710 1.00 53.12 79 GLY A CA 1
ATOM 626 C C . GLY A 1 79 ? 7.278 -3.272 14.030 1.00 53.12 79 GLY A C 1
ATOM 627 O O . GLY A 1 79 ? 6.528 -4.225 14.245 1.00 53.12 79 GLY A O 1
ATOM 628 N N . SER A 1 80 ? 6.915 -2.273 13.222 1.00 62.03 80 SER A N 1
ATOM 629 C CA . SER A 1 80 ? 5.654 -2.309 12.468 1.00 62.03 80 SER A CA 1
ATOM 630 C C . SER A 1 80 ? 5.914 -2.261 10.973 1.00 62.03 80 SER A C 1
ATOM 632 O O . SER A 1 80 ? 6.448 -1.292 10.446 1.00 62.03 80 SER A O 1
ATOM 634 N N . TYR A 1 81 ? 5.551 -3.359 10.316 1.00 75.38 81 TYR A N 1
ATOM 635 C CA . TYR A 1 81 ? 5.748 -3.562 8.889 1.00 75.38 81 TYR A CA 1
ATOM 636 C C . TYR A 1 81 ? 4.720 -2.843 8.007 1.00 75.38 81 TYR A C 1
ATOM 638 O O . TYR A 1 81 ? 4.903 -2.787 6.802 1.00 75.38 81 TYR A O 1
ATOM 646 N N . VAL A 1 82 ? 3.633 -2.328 8.582 1.00 85.88 82 VAL A N 1
ATOM 647 C CA . VAL A 1 82 ? 2.599 -1.543 7.894 1.00 85.88 82 VAL A CA 1
ATOM 648 C C . VAL A 1 82 ? 2.164 -0.460 8.868 1.00 85.88 82 VAL A C 1
ATOM 650 O O . VAL A 1 82 ? 1.716 -0.794 9.965 1.00 85.88 82 VAL A O 1
ATOM 653 N N . ASN A 1 83 ? 2.314 0.806 8.487 1.00 84.88 83 ASN A N 1
ATOM 654 C CA . ASN A 1 83 ? 1.886 1.963 9.272 1.00 84.88 83 ASN A CA 1
ATOM 655 C C . ASN A 1 83 ? 1.273 3.037 8.374 1.00 84.88 83 ASN A C 1
ATOM 657 O O . ASN A 1 83 ? 1.662 3.167 7.214 1.00 84.88 83 ASN A O 1
ATOM 661 N N . GLY A 1 84 ? 0.386 3.851 8.948 1.00 86.50 84 GLY A N 1
ATOM 662 C CA . GLY A 1 84 ? -0.153 5.050 8.315 1.00 86.50 84 GLY A CA 1
ATOM 663 C C . GLY A 1 84 ? -0.120 6.248 9.262 1.00 86.50 84 GLY A C 1
ATOM 664 O O . GLY A 1 84 ? -0.448 6.099 10.440 1.00 86.50 84 GLY A O 1
ATOM 665 N N . PHE A 1 85 ? 0.236 7.429 8.756 1.00 87.06 85 PHE A N 1
ATOM 666 C CA . PHE A 1 85 ? 0.234 8.677 9.522 1.00 87.06 85 PHE A CA 1
ATOM 667 C C . PHE A 1 85 ? -0.328 9.830 8.707 1.00 87.06 85 PHE A C 1
ATOM 669 O O . PHE A 1 85 ? 0.104 10.072 7.579 1.00 87.06 85 PHE A O 1
ATOM 676 N N . TRP A 1 86 ? -1.272 10.548 9.300 1.00 85.88 86 TRP A N 1
ATOM 677 C CA . TRP A 1 86 ? -1.787 11.797 8.772 1.00 85.88 86 TRP A CA 1
ATOM 678 C C . TRP A 1 86 ? -1.060 12.960 9.443 1.00 85.88 86 TRP A C 1
ATOM 680 O O . TRP A 1 86 ? -1.123 13.109 10.661 1.00 85.88 86 TRP A O 1
ATOM 690 N N . GLU A 1 87 ? -0.343 13.757 8.655 1.00 84.50 87 GLU A N 1
ATOM 691 C CA . GLU A 1 87 ? 0.506 14.835 9.162 1.00 84.50 87 GLU A CA 1
ATOM 692 C C . GLU A 1 87 ? 0.395 16.114 8.328 1.00 84.50 87 GLU A C 1
ATOM 694 O O . GLU A 1 87 ? -0.077 16.115 7.185 1.00 84.50 87 GLU A O 1
ATOM 699 N N . LYS A 1 88 ? 0.871 17.226 8.896 1.00 83.75 88 LYS A N 1
ATOM 700 C CA . LYS A 1 88 ? 0.991 18.499 8.183 1.00 83.75 88 LYS A CA 1
ATOM 701 C C . LYS A 1 88 ? 2.151 18.454 7.184 1.00 83.75 88 LYS A C 1
ATOM 703 O O . LYS A 1 88 ? 3.282 18.135 7.539 1.00 83.75 88 LYS A O 1
ATOM 708 N N . TYR A 1 89 ? 1.898 18.867 5.946 1.00 79.44 89 TYR A N 1
ATOM 709 C CA . TYR A 1 89 ? 2.904 18.996 4.896 1.00 79.44 89 TYR A CA 1
ATOM 710 C C . TYR A 1 89 ? 2.835 20.380 4.249 1.00 79.44 89 TYR A C 1
ATOM 712 O O . TYR A 1 89 ? 1.946 20.681 3.453 1.00 79.44 89 TYR A O 1
ATOM 720 N N . LYS A 1 90 ? 3.810 21.237 4.574 1.00 82.94 90 LYS A N 1
ATOM 721 C CA . LYS A 1 90 ? 3.826 22.656 4.176 1.00 82.94 90 LYS A CA 1
ATOM 722 C C . LYS A 1 90 ? 2.528 23.361 4.619 1.00 82.94 90 LYS A C 1
ATOM 724 O O . LYS A 1 90 ? 2.307 23.521 5.819 1.00 82.94 90 LYS A O 1
ATOM 729 N N . ASN A 1 91 ? 1.690 23.758 3.662 1.00 79.56 91 ASN A N 1
ATOM 730 C CA . ASN A 1 91 ? 0.418 24.453 3.881 1.00 79.56 91 ASN A CA 1
ATOM 731 C C . ASN A 1 91 ? -0.801 23.518 3.772 1.00 79.56 91 ASN A C 1
ATOM 733 O O . ASN A 1 91 ? -1.926 24.003 3.771 1.00 79.56 91 ASN A O 1
ATOM 737 N N . ASP A 1 92 ? -0.579 22.209 3.652 1.00 78.56 92 ASP A N 1
ATOM 738 C CA . ASP A 1 92 ? -1.614 21.190 3.465 1.00 78.56 92 ASP A CA 1
ATOM 739 C C . ASP A 1 92 ? -1.399 20.032 4.458 1.00 78.56 92 ASP A C 1
ATOM 741 O O . ASP A 1 92 ? -0.541 20.101 5.345 1.00 78.56 92 ASP A O 1
ATOM 745 N N . THR A 1 93 ? -2.157 18.953 4.304 1.00 80.75 93 THR A N 1
ATOM 746 C CA . THR A 1 93 ? -1.966 17.688 5.005 1.00 80.75 93 THR A CA 1
ATOM 747 C C . THR A 1 93 ? -1.643 16.562 4.027 1.00 80.75 93 THR A C 1
ATOM 749 O O . THR A 1 93 ? -1.916 16.637 2.827 1.00 80.75 93 THR A O 1
ATOM 752 N N . THR A 1 94 ? -1.005 15.511 4.531 1.00 85.62 94 THR A N 1
ATOM 753 C CA . THR A 1 94 ? -0.691 14.315 3.752 1.00 85.62 94 THR A CA 1
ATOM 754 C C . THR A 1 94 ? -0.892 13.073 4.598 1.00 85.62 94 THR A C 1
ATOM 756 O O . THR A 1 94 ? -0.547 13.058 5.781 1.00 85.62 94 THR A O 1
ATOM 759 N N . LEU A 1 95 ? -1.451 12.032 3.988 1.00 88.19 95 LEU A N 1
ATOM 760 C CA . LEU A 1 95 ? -1.486 10.705 4.582 1.00 88.19 95 LEU A CA 1
ATOM 761 C C . LEU A 1 95 ? -0.344 9.886 3.989 1.00 88.19 95 LEU A C 1
ATOM 763 O O . LEU A 1 95 ? -0.289 9.669 2.778 1.00 88.19 95 LEU A O 1
ATOM 767 N N . LYS A 1 96 ? 0.572 9.448 4.848 1.00 88.50 96 LYS A N 1
ATOM 768 C CA . LYS A 1 96 ? 1.723 8.627 4.479 1.00 88.50 96 LYS A CA 1
ATOM 769 C C . LYS A 1 96 ? 1.520 7.210 4.962 1.00 88.50 96 LYS A C 1
ATOM 771 O O . LYS A 1 96 ? 1.330 6.991 6.156 1.00 88.50 96 LYS A O 1
ATOM 776 N N . LEU A 1 97 ? 1.622 6.259 4.049 1.00 90.19 97 LEU A N 1
ATOM 777 C CA . LEU A 1 97 ? 1.631 4.834 4.335 1.00 90.19 97 LEU A CA 1
ATOM 778 C C . LEU A 1 97 ? 3.057 4.324 4.141 1.00 90.19 97 LEU A C 1
ATOM 780 O O . LEU A 1 97 ? 3.668 4.569 3.102 1.00 90.19 97 LEU A O 1
ATOM 784 N N . HIS A 1 98 ? 3.583 3.635 5.147 1.00 89.69 98 HIS A N 1
ATOM 785 C CA . HIS A 1 98 ? 4.918 3.053 5.137 1.00 89.69 98 HIS A CA 1
ATOM 786 C C . HIS A 1 98 ? 4.804 1.551 5.363 1.00 89.69 98 HIS A C 1
ATOM 788 O O . HIS A 1 98 ? 4.298 1.106 6.398 1.00 89.69 98 HIS A O 1
ATOM 794 N N . ILE A 1 99 ? 5.276 0.781 4.386 1.00 91.44 99 ILE A N 1
ATOM 795 C CA . ILE A 1 99 ? 5.192 -0.672 4.385 1.00 91.44 99 ILE A CA 1
ATOM 796 C C . ILE A 1 99 ? 6.583 -1.259 4.191 1.00 91.44 99 ILE A C 1
ATOM 798 O O . ILE A 1 99 ? 7.265 -0.914 3.236 1.00 91.44 99 ILE A O 1
ATOM 802 N N . ILE A 1 100 ? 6.986 -2.181 5.058 1.00 88.88 100 ILE A N 1
ATOM 803 C CA . ILE A 1 100 ? 8.251 -2.912 4.981 1.00 88.88 100 ILE A CA 1
ATOM 804 C C . ILE A 1 100 ? 7.920 -4.379 4.702 1.00 88.88 100 ILE A C 1
ATOM 806 O O . ILE A 1 100 ? 7.446 -5.097 5.581 1.00 88.88 100 ILE A O 1
ATOM 810 N N . SER A 1 101 ? 8.166 -4.822 3.475 1.00 87.75 101 SER A N 1
ATOM 811 C CA . SER A 1 101 ? 7.982 -6.211 3.040 1.00 87.75 101 SER A CA 1
ATOM 812 C C . SER A 1 101 ? 9.298 -7.000 3.112 1.00 87.75 101 SER A C 1
ATOM 814 O O . SER A 1 101 ? 10.271 -6.535 3.714 1.00 87.75 101 SER A O 1
ATOM 816 N N . LYS A 1 102 ? 9.343 -8.219 2.554 1.00 85.25 102 LYS A N 1
ATOM 817 C CA . LYS A 1 102 ? 10.558 -9.051 2.598 1.00 85.25 102 LYS A CA 1
ATOM 818 C C . LYS A 1 102 ? 11.651 -8.473 1.703 1.00 85.25 102 LYS A C 1
ATOM 820 O O . LYS A 1 102 ? 12.825 -8.554 2.055 1.00 85.25 102 LYS A O 1
ATOM 825 N N . GLN A 1 103 ? 11.278 -7.934 0.542 1.00 83.88 103 GLN A N 1
ATOM 826 C CA . GLN A 1 103 ? 12.247 -7.494 -0.470 1.00 83.88 103 GLN A CA 1
ATOM 827 C C . GLN A 1 103 ? 12.196 -5.998 -0.774 1.00 83.88 103 GLN A C 1
ATOM 829 O O . GLN A 1 103 ? 13.137 -5.476 -1.378 1.00 83.88 103 GLN A O 1
ATOM 834 N N . ALA A 1 104 ? 11.137 -5.307 -0.353 1.00 87.31 104 ALA A N 1
ATOM 835 C CA . ALA A 1 104 ? 10.977 -3.890 -0.629 1.00 87.31 104 ALA A CA 1
ATOM 836 C C . ALA A 1 104 ? 10.287 -3.112 0.494 1.00 87.31 104 ALA A C 1
ATOM 838 O O . ALA A 1 104 ? 9.468 -3.636 1.250 1.00 87.31 104 ALA A O 1
ATOM 839 N N . THR A 1 105 ? 10.576 -1.824 0.544 1.00 90.56 105 THR A N 1
ATOM 840 C CA . THR A 1 105 ? 9.838 -0.842 1.321 1.00 90.56 105 THR A CA 1
ATOM 841 C C . THR A 1 105 ? 8.982 -0.015 0.372 1.00 90.56 105 THR A C 1
ATOM 843 O O . THR A 1 105 ? 9.484 0.498 -0.629 1.00 90.56 105 THR A O 1
ATOM 846 N N . PHE A 1 106 ? 7.698 0.117 0.686 1.00 92.44 106 PHE A N 1
ATOM 847 C CA . PHE A 1 106 ? 6.746 0.922 -0.064 1.00 92.44 106 PHE A CA 1
ATOM 848 C C . PHE A 1 106 ? 6.391 2.169 0.734 1.00 92.44 106 PHE A C 1
ATOM 850 O O . PHE A 1 106 ? 6.120 2.107 1.939 1.00 92.44 106 PHE A O 1
ATOM 857 N N . TYR A 1 107 ? 6.337 3.286 0.025 1.00 91.81 107 TYR A N 1
ATOM 858 C CA . TYR A 1 107 ? 5.837 4.554 0.519 1.00 91.81 107 TYR A CA 1
ATOM 859 C C . TYR A 1 107 ? 4.688 4.994 -0.376 1.00 91.81 107 TYR A C 1
ATOM 861 O O . TYR A 1 107 ? 4.892 5.238 -1.564 1.00 91.81 107 TYR A O 1
ATOM 869 N N . ILE A 1 108 ? 3.489 5.095 0.191 1.00 91.31 108 ILE A N 1
ATOM 870 C CA . ILE A 1 108 ? 2.317 5.637 -0.502 1.00 91.31 108 ILE A CA 1
ATOM 871 C C . ILE A 1 108 ? 1.983 6.958 0.167 1.00 91.31 108 ILE A C 1
ATOM 873 O O . ILE A 1 108 ? 1.644 6.986 1.350 1.00 91.31 108 ILE A O 1
ATOM 877 N N . HIS A 1 109 ? 2.100 8.056 -0.564 1.00 89.44 109 HIS A N 1
ATOM 878 C CA . HIS A 1 109 ? 1.727 9.370 -0.070 1.00 89.44 109 HIS A CA 1
ATOM 879 C C . HIS A 1 109 ? 0.484 9.856 -0.798 1.00 89.44 109 HIS A C 1
ATOM 881 O O . HIS A 1 109 ? 0.454 9.923 -2.026 1.00 89.44 109 HIS A O 1
ATOM 887 N N . LEU A 1 110 ? -0.521 10.237 -0.022 1.00 87.31 110 LEU A N 1
ATOM 888 C CA . LEU A 1 110 ? -1.691 10.945 -0.506 1.00 87.31 110 LEU A CA 1
ATOM 889 C C . LEU A 1 110 ? -1.451 12.429 -0.240 1.00 87.31 110 LEU A C 1
ATOM 891 O O . LEU A 1 110 ? -1.378 12.862 0.916 1.00 87.31 110 LEU A O 1
ATOM 895 N N . HIS A 1 111 ? -1.258 13.194 -1.308 1.00 81.25 111 HIS A N 1
ATOM 896 C CA . HIS A 1 111 ? -1.050 14.639 -1.262 1.00 81.25 111 HIS A CA 1
ATOM 897 C C . HIS A 1 111 ? -2.299 15.381 -1.734 1.00 81.25 111 HIS A C 1
ATOM 899 O O . HIS A 1 111 ? -3.087 14.841 -2.510 1.00 81.25 111 HIS A O 1
ATOM 905 N N . LYS A 1 112 ? -2.415 16.654 -1.328 1.00 73.00 112 LYS A N 1
ATOM 906 C CA . LYS A 1 112 ? -3.486 17.561 -1.766 1.00 73.00 112 LYS A CA 1
ATOM 907 C C . LYS A 1 112 ? -4.876 17.022 -1.457 1.00 73.00 112 LYS A C 1
ATOM 909 O O . LYS A 1 112 ? -5.790 17.136 -2.267 1.00 73.00 112 LYS A O 1
ATOM 914 N N . CYS A 1 113 ? -5.025 16.456 -0.266 1.00 68.81 113 CYS A N 1
ATOM 915 C CA . CYS A 1 113 ? -6.316 16.059 0.268 1.00 68.81 113 CYS A CA 1
ATOM 916 C C . CYS A 1 113 ? -6.730 17.076 1.351 1.00 68.81 113 CYS A C 1
ATOM 918 O O . CYS A 1 113 ? -6.708 16.731 2.534 1.00 68.81 113 CYS A O 1
ATOM 920 N N . PRO A 1 114 ? -7.060 18.337 0.986 1.00 50.66 114 PRO A N 1
ATOM 921 C CA . PRO A 1 114 ? -7.387 19.380 1.960 1.00 50.66 114 PRO A CA 1
ATOM 922 C C . PRO A 1 114 ? -8.625 19.002 2.785 1.00 50.66 114 PRO A C 1
ATOM 924 O O . PRO A 1 114 ? -8.705 19.339 3.964 1.00 50.66 114 PRO A O 1
ATOM 927 N N . HIS A 1 115 ? -9.532 18.218 2.189 1.00 56.47 115 HIS A N 1
ATOM 928 C CA . HIS A 1 115 ? -10.639 17.527 2.838 1.00 56.47 115 HIS A CA 1
ATOM 929 C C . HIS A 1 115 ? -10.827 16.167 2.154 1.00 56.47 115 HIS A C 1
ATOM 931 O O . HIS A 1 115 ? -11.102 16.086 0.959 1.00 56.47 115 HIS A O 1
ATOM 937 N N . LEU A 1 116 ? -10.630 15.076 2.886 1.00 52.00 116 LEU A N 1
ATOM 938 C CA . LEU A 1 116 ? -10.789 13.740 2.320 1.00 52.00 116 LEU A CA 1
ATOM 939 C C . LEU A 1 116 ? -12.278 13.450 2.067 1.00 52.00 116 LEU A C 1
ATOM 941 O O . LEU A 1 116 ? -13.094 13.509 2.986 1.00 52.00 116 LEU A O 1
ATOM 945 N N . GLY A 1 117 ? -12.606 13.205 0.798 1.00 46.84 117 GLY A N 1
ATOM 946 C CA . GLY A 1 117 ? -13.955 13.304 0.229 1.00 46.84 117 GLY A CA 1
ATOM 947 C C . GLY A 1 117 ? -13.969 14.077 -1.098 1.00 46.84 117 GLY A C 1
ATOM 948 O O . GLY A 1 117 ? -14.894 13.911 -1.887 1.00 46.84 117 GLY A O 1
ATOM 949 N N . ASP A 1 118 ? -12.917 14.858 -1.374 1.00 52.22 118 ASP A N 1
ATOM 950 C CA . ASP A 1 118 ? -12.641 15.404 -2.704 1.00 52.22 118 ASP A CA 1
ATOM 951 C C . ASP A 1 118 ? -11.862 14.405 -3.569 1.00 52.22 118 ASP A C 1
ATOM 953 O O . ASP A 1 118 ? -10.835 13.860 -3.162 1.00 52.22 118 ASP A O 1
ATOM 957 N N . ASN A 1 119 ? -12.299 14.235 -4.818 1.00 52.53 119 ASN A N 1
ATOM 958 C CA . ASN A 1 119 ? -11.686 13.349 -5.820 1.00 52.53 119 ASN A CA 1
ATOM 959 C C . ASN A 1 119 ? -10.317 13.840 -6.343 1.00 52.53 119 ASN A C 1
ATOM 961 O O . ASN A 1 119 ? -9.876 13.406 -7.404 1.00 52.53 119 ASN A O 1
ATOM 965 N N . ASN A 1 120 ? -9.655 14.775 -5.654 1.00 62.84 120 ASN A N 1
ATOM 966 C CA . ASN A 1 120 ? -8.451 15.453 -6.145 1.00 62.84 120 ASN A CA 1
ATOM 967 C C . ASN A 1 120 ? -7.169 15.080 -5.379 1.00 62.84 120 ASN A C 1
ATOM 969 O O . ASN A 1 120 ? -6.183 15.818 -5.411 1.00 62.84 120 ASN A O 1
ATOM 973 N N . CYS A 1 121 ? -7.176 13.942 -4.683 1.00 73.06 121 CYS A N 1
ATOM 974 C CA . CYS A 1 121 ? -5.971 13.398 -4.068 1.00 73.06 121 CYS A CA 1
ATOM 975 C C . CYS A 1 121 ? -4.994 12.919 -5.151 1.00 73.06 121 CYS A C 1
ATOM 977 O O . CYS A 1 121 ? -5.352 12.132 -6.026 1.00 73.06 121 CYS A O 1
ATOM 979 N N . SER A 1 122 ? -3.741 13.366 -5.073 1.00 79.88 122 SER A N 1
ATOM 980 C CA . SER A 1 122 ? -2.656 12.832 -5.902 1.00 79.88 122 SER A CA 1
ATOM 981 C C . SER A 1 122 ? -1.892 11.769 -5.126 1.00 79.88 122 SER A C 1
ATOM 983 O O . SER A 1 122 ? -1.490 12.025 -3.985 1.00 79.88 122 SER A O 1
ATOM 985 N N . PHE A 1 123 ? -1.653 10.617 -5.751 1.00 85.00 123 PHE A N 1
ATOM 986 C CA . PHE A 1 123 ? -0.900 9.530 -5.144 1.00 85.00 123 PHE A CA 1
ATOM 987 C C . PHE A 1 123 ? 0.532 9.540 -5.647 1.00 85.00 123 PHE A C 1
ATOM 989 O O . PHE A 1 123 ? 0.782 9.424 -6.843 1.00 85.00 123 PHE A O 1
ATOM 996 N N . TYR A 1 124 ? 1.469 9.629 -4.717 1.00 88.81 124 TYR A N 1
ATOM 997 C CA . TYR A 1 124 ? 2.875 9.384 -4.984 1.00 88.81 124 TYR A CA 1
ATOM 998 C C . TYR A 1 124 ? 3.241 8.022 -4.406 1.00 88.81 124 TYR A C 1
ATOM 1000 O O . TYR A 1 124 ? 3.126 7.803 -3.197 1.00 88.81 124 TYR A O 1
ATOM 1008 N N . LEU A 1 125 ? 3.665 7.107 -5.271 1.00 88.88 125 LEU A N 1
ATOM 1009 C CA . LEU A 1 125 ? 4.146 5.789 -4.883 1.00 88.88 125 LEU A CA 1
ATOM 1010 C C . LEU A 1 125 ? 5.657 5.740 -5.068 1.00 88.88 125 LEU A C 1
ATOM 1012 O O . LEU A 1 125 ? 6.166 5.987 -6.161 1.00 88.88 125 LEU A O 1
ATOM 1016 N N . SER A 1 126 ? 6.370 5.383 -4.008 1.00 90.69 126 SER A N 1
ATOM 1017 C CA . SER A 1 126 ? 7.805 5.133 -4.038 1.00 90.69 126 SER A CA 1
ATOM 1018 C C . SER A 1 126 ? 8.105 3.731 -3.537 1.00 90.69 126 SER A C 1
ATOM 1020 O O . SER A 1 126 ? 7.506 3.246 -2.574 1.00 90.69 126 SER A O 1
ATOM 1022 N N . LEU A 1 127 ? 9.038 3.084 -4.223 1.00 89.12 127 LEU A N 1
ATOM 1023 C CA . LEU A 1 127 ? 9.523 1.752 -3.923 1.00 89.12 127 LEU A CA 1
ATOM 1024 C C . LEU A 1 127 ? 11.022 1.829 -3.658 1.00 89.12 127 LEU A C 1
ATOM 1026 O O . LEU A 1 127 ? 11.771 2.402 -4.449 1.00 89.12 127 LEU A O 1
ATOM 1030 N N . GLN A 1 128 ? 11.456 1.206 -2.568 1.00 89.31 128 GLN A N 1
ATOM 1031 C CA . GLN A 1 128 ? 12.860 0.967 -2.272 1.00 89.31 128 GLN A CA 1
ATOM 1032 C C . GLN A 1 128 ? 13.087 -0.535 -2.128 1.00 89.31 128 GLN A C 1
ATOM 1034 O O . GLN A 1 128 ? 12.644 -1.150 -1.165 1.00 89.31 128 GLN A O 1
ATOM 1039 N N . SER A 1 129 ? 13.784 -1.133 -3.084 1.00 81.75 129 SER A N 1
ATOM 1040 C CA . SER A 1 129 ? 14.157 -2.542 -3.068 1.00 81.75 129 SER A CA 1
ATOM 1041 C C . SER A 1 129 ? 15.569 -2.719 -2.520 1.00 81.75 129 SER A C 1
ATOM 1043 O O . SER A 1 129 ? 16.485 -1.978 -2.878 1.00 81.75 129 SER A O 1
ATOM 1045 N N . VAL A 1 130 ? 15.771 -3.750 -1.694 1.00 68.62 130 VAL A N 1
ATOM 1046 C CA . VAL A 1 130 ? 17.099 -4.093 -1.149 1.00 68.62 130 VAL A CA 1
ATOM 1047 C C . VAL A 1 130 ? 18.080 -4.480 -2.265 1.00 68.62 130 VAL A C 1
ATOM 1049 O O . VAL A 1 130 ? 19.282 -4.273 -2.129 1.00 68.62 130 VAL A O 1
ATOM 1052 N N . SER A 1 131 ? 17.576 -5.019 -3.380 1.00 69.25 131 SER A N 1
ATOM 1053 C CA . SER A 1 131 ? 18.385 -5.493 -4.509 1.00 69.25 131 SER A CA 1
ATOM 1054 C C . SER A 1 131 ? 18.278 -4.638 -5.774 1.00 69.25 131 SER A C 1
ATOM 1056 O O . SER A 1 131 ? 19.106 -4.809 -6.666 1.00 69.25 131 SER A O 1
ATOM 1058 N N . GLN A 1 132 ? 17.280 -3.748 -5.874 1.00 71.44 132 GLN A N 1
ATOM 1059 C CA . GLN A 1 132 ? 16.967 -3.015 -7.114 1.00 71.44 132 GLN A CA 1
ATOM 1060 C C . GLN A 1 132 ? 16.965 -1.478 -6.983 1.00 71.44 132 GLN A C 1
ATOM 1062 O O . GLN A 1 132 ? 16.540 -0.783 -7.903 1.00 71.44 132 GLN A O 1
ATOM 1067 N N . GLY A 1 133 ? 17.434 -0.939 -5.854 1.00 83.81 133 GLY A N 1
ATOM 1068 C CA . GLY A 1 133 ? 17.515 0.507 -5.628 1.00 83.81 133 GLY A CA 1
ATOM 1069 C C . GLY A 1 133 ? 16.154 1.135 -5.376 1.00 83.81 133 GLY A C 1
ATOM 1070 O O . GLY A 1 133 ? 15.312 0.544 -4.702 1.00 83.81 133 GLY A O 1
ATOM 1071 N N . SER A 1 134 ? 15.946 2.359 -5.856 1.00 91.38 134 SER A N 1
ATOM 1072 C CA . SER A 1 134 ? 14.706 3.098 -5.632 1.00 91.38 134 SER A CA 1
ATOM 1073 C C . SER A 1 134 ? 14.140 3.710 -6.905 1.00 91.38 134 SER A C 1
ATOM 1075 O O . SER A 1 134 ? 14.847 3.964 -7.883 1.00 91.38 134 SER A O 1
ATOM 1077 N N . GLY A 1 135 ? 12.844 3.988 -6.864 1.00 91.94 135 GLY A N 1
ATOM 1078 C CA . GLY A 1 135 ? 12.173 4.843 -7.830 1.00 91.94 135 GLY A CA 1
ATOM 1079 C C . GLY A 1 135 ? 10.722 5.065 -7.454 1.00 91.94 135 GLY A C 1
ATOM 1080 O O . GLY A 1 135 ? 10.232 4.557 -6.444 1.00 91.94 135 GLY A O 1
ATOM 1081 N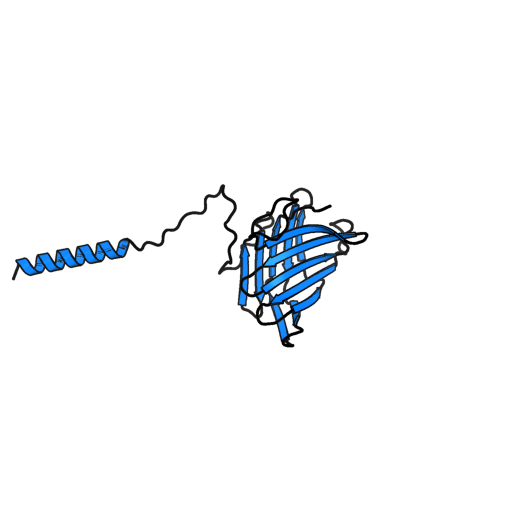 N . SER A 1 136 ? 10.057 5.903 -8.237 1.00 93.12 136 SER A N 1
ATOM 1082 C CA . SER A 1 136 ? 8.764 6.443 -7.853 1.00 93.12 136 SER A CA 1
ATOM 1083 C C . SER A 1 136 ? 7.944 6.917 -9.034 1.00 93.12 136 SER A C 1
ATOM 1085 O O . SER A 1 136 ? 8.493 7.223 -10.092 1.00 93.12 136 SER A O 1
ATOM 1087 N N . ILE A 1 137 ? 6.643 7.052 -8.812 1.00 92.12 137 ILE A N 1
ATOM 1088 C CA . ILE A 1 137 ? 5.684 7.532 -9.796 1.00 92.12 137 ILE A CA 1
ATOM 1089 C C . ILE A 1 137 ? 4.574 8.336 -9.113 1.00 92.12 137 ILE A C 1
ATOM 1091 O O . ILE A 1 137 ? 4.109 7.971 -8.031 1.00 92.12 137 ILE A O 1
ATOM 1095 N N . ASP A 1 138 ? 4.139 9.411 -9.768 1.00 89.88 138 ASP A N 1
ATOM 1096 C CA . ASP A 1 138 ? 2.842 10.026 -9.492 1.00 89.88 138 ASP A CA 1
ATOM 1097 C C . ASP A 1 138 ? 1.775 9.256 -10.273 1.00 89.88 138 ASP A C 1
ATOM 1099 O O . ASP A 1 138 ? 1.880 9.092 -11.490 1.00 89.88 138 ASP A O 1
ATOM 1103 N N . THR A 1 139 ? 0.756 8.758 -9.584 1.00 81.81 139 THR A N 1
ATOM 1104 C CA . THR A 1 139 ? -0.287 7.917 -10.171 1.00 81.81 139 THR A CA 1
ATOM 1105 C C . THR A 1 139 ? -1.676 8.337 -9.699 1.00 81.81 139 THR A C 1
ATOM 1107 O O . THR A 1 139 ? -1.853 8.962 -8.654 1.00 81.81 139 THR A O 1
ATOM 1110 N N . THR A 1 140 ? -2.681 7.982 -10.492 1.00 78.88 140 THR A N 1
ATOM 1111 C CA . THR A 1 140 ? -4.103 8.053 -10.130 1.00 78.88 140 THR A CA 1
ATOM 1112 C C . THR A 1 140 ? -4.746 6.667 -10.098 1.00 78.88 140 THR A C 1
ATOM 1114 O O . THR A 1 140 ? -5.942 6.562 -9.867 1.00 78.88 140 THR A O 1
ATOM 1117 N N . SER A 1 141 ? -3.969 5.602 -10.327 1.00 81.75 141 SER A N 1
ATOM 1118 C CA . SER A 1 141 ? -4.439 4.210 -10.404 1.00 81.75 141 SER A CA 1
ATOM 1119 C C . SER A 1 141 ? -4.581 3.542 -9.029 1.00 81.75 141 SER A C 1
ATOM 1121 O O . SER A 1 141 ? -4.385 2.332 -8.909 1.00 81.75 141 SER A O 1
ATOM 1123 N N . ILE A 1 142 ? -4.844 4.328 -7.980 1.00 88.38 142 ILE A N 1
ATOM 1124 C CA . ILE A 1 142 ? -5.121 3.824 -6.633 1.00 88.38 142 ILE A CA 1
ATOM 1125 C C . ILE A 1 142 ? -6.592 4.090 -6.324 1.00 88.38 142 ILE A C 1
ATOM 1127 O O . ILE A 1 142 ? -7.006 5.239 -6.177 1.00 88.38 142 ILE A O 1
ATOM 1131 N N . ASP A 1 143 ? -7.356 3.015 -6.181 1.00 88.06 143 ASP A N 1
ATOM 1132 C CA . ASP A 1 143 ? -8.761 3.051 -5.803 1.00 88.06 143 ASP A CA 1
ATOM 1133 C C . ASP A 1 143 ? -8.876 3.002 -4.281 1.00 88.06 143 ASP A C 1
ATOM 1135 O O . ASP A 1 143 ? -8.472 2.028 -3.644 1.00 88.06 143 ASP A O 1
ATOM 1139 N N . ILE A 1 144 ? -9.446 4.040 -3.672 1.00 88.94 144 ILE A N 1
ATOM 1140 C CA . ILE A 1 144 ? -9.721 4.055 -2.233 1.00 88.94 144 ILE A CA 1
ATOM 1141 C C . ILE A 1 144 ? -11.079 3.407 -1.970 1.00 88.94 144 ILE A C 1
ATOM 1143 O O . ILE A 1 144 ? -12.113 3.915 -2.396 1.00 88.94 144 ILE A O 1
ATOM 1147 N N . LEU A 1 145 ? -11.072 2.292 -1.238 1.00 91.06 145 LEU A N 1
ATOM 1148 C CA . LEU A 1 145 ? -12.275 1.532 -0.885 1.00 91.06 145 LEU A CA 1
ATOM 1149 C C . LEU A 1 145 ? -12.950 2.077 0.375 1.00 91.06 145 LEU A C 1
ATOM 1151 O O . LEU A 1 145 ? -14.176 2.126 0.470 1.00 91.06 145 LEU A O 1
ATOM 1155 N N . LYS A 1 146 ? -12.147 2.512 1.348 1.00 90.06 146 LYS A N 1
ATOM 1156 C CA . LYS A 1 146 ? -12.628 3.194 2.550 1.00 90.06 146 LYS A CA 1
ATOM 1157 C C . LYS A 1 146 ? -11.625 4.233 2.985 1.00 90.06 146 LYS A C 1
ATOM 1159 O O . LYS A 1 146 ? -10.430 3.959 3.051 1.00 90.06 146 LYS A O 1
ATOM 1164 N N . PHE A 1 147 ? -12.151 5.380 3.377 1.00 87.25 147 PHE A N 1
ATOM 1165 C CA . PHE A 1 147 ? -11.408 6.380 4.106 1.00 87.25 147 PHE A CA 1
ATOM 1166 C C . PHE A 1 147 ? -12.285 6.956 5.222 1.00 87.25 147 PHE A C 1
ATOM 1168 O O . PHE A 1 147 ? -13.263 7.652 4.966 1.00 87.25 147 PHE A O 1
ATOM 1175 N N . ASP A 1 148 ? -11.970 6.595 6.461 1.00 87.25 148 ASP A N 1
ATOM 1176 C CA . ASP A 1 148 ? -12.747 6.911 7.657 1.00 87.25 148 ASP A CA 1
ATOM 1177 C C . ASP A 1 148 ? -11.889 7.728 8.627 1.00 87.25 148 ASP A C 1
ATOM 1179 O O . ASP A 1 148 ? -11.000 7.194 9.295 1.00 87.25 148 ASP A O 1
ATOM 1183 N N . THR A 1 149 ? -12.188 9.026 8.713 1.00 84.25 149 THR A N 1
ATOM 1184 C CA . THR A 1 149 ? -11.503 9.990 9.586 1.00 84.25 149 THR A CA 1
ATOM 1185 C C . THR A 1 149 ? -11.897 9.901 11.049 1.00 84.25 149 THR A C 1
ATOM 1187 O O . THR A 1 149 ? -11.229 10.514 11.874 1.00 84.25 149 THR A O 1
ATOM 1190 N N . ILE A 1 150 ? -12.952 9.159 11.385 1.00 86.06 150 ILE A N 1
ATOM 1191 C CA . ILE A 1 150 ? -13.412 8.975 12.763 1.00 86.06 150 ILE A CA 1
ATOM 1192 C C . ILE A 1 150 ? -12.719 7.750 13.358 1.00 86.06 150 ILE A C 1
ATOM 1194 O O . ILE A 1 150 ? -12.158 7.808 14.449 1.00 86.06 150 ILE A O 1
ATOM 1198 N N . SER A 1 151 ? -12.725 6.637 12.622 1.00 87.62 151 SER A N 1
ATOM 1199 C CA . SER A 1 151 ? -12.099 5.378 13.051 1.00 87.62 151 SER A CA 1
ATOM 1200 C C . SER A 1 151 ? -10.610 5.284 12.696 1.00 87.62 151 SER A C 1
ATOM 1202 O O . SER A 1 151 ? -9.943 4.329 13.109 1.00 87.62 151 SER A O 1
ATOM 1204 N N . HIS A 1 152 ? -10.111 6.255 11.926 1.00 88.38 152 HIS A N 1
ATOM 1205 C CA . HIS A 1 152 ? -8.767 6.330 11.353 1.00 88.38 152 HIS A CA 1
ATOM 1206 C C . HIS A 1 152 ? -8.394 5.106 10.512 1.00 88.38 152 HIS A C 1
ATOM 1208 O O . HIS A 1 152 ? -7.384 4.447 10.756 1.00 88.38 152 HIS A O 1
ATOM 1214 N N . ILE A 1 153 ? -9.231 4.774 9.530 1.00 90.12 153 ILE A N 1
ATOM 1215 C CA . ILE A 1 153 ? -9.031 3.621 8.644 1.00 90.12 153 ILE A CA 1
ATOM 1216 C C . ILE A 1 153 ? -8.918 4.107 7.205 1.00 90.12 153 ILE A C 1
ATOM 1218 O O . ILE A 1 153 ? -9.760 4.873 6.742 1.00 90.12 153 ILE A O 1
ATOM 1222 N N . ILE A 1 154 ? -7.913 3.617 6.487 1.00 91.12 154 ILE A N 1
ATOM 1223 C CA . ILE A 1 154 ? -7.829 3.723 5.035 1.00 91.12 154 ILE A CA 1
ATOM 1224 C C . ILE A 1 154 ? -7.615 2.343 4.427 1.00 91.12 154 ILE A C 1
ATOM 1226 O O . ILE A 1 154 ? -6.805 1.560 4.912 1.00 91.12 154 ILE A O 1
ATOM 1230 N N . SER A 1 155 ? -8.308 2.063 3.335 1.00 93.38 155 SER A N 1
ATOM 1231 C CA . SER A 1 155 ? -8.102 0.851 2.547 1.00 93.38 155 SER A CA 1
ATOM 1232 C C . SER A 1 155 ? -8.256 1.158 1.069 1.00 93.38 155 SER A C 1
ATOM 1234 O O . SER A 1 155 ? -8.956 2.104 0.690 1.00 93.38 155 SER A O 1
ATOM 1236 N N . GLY A 1 156 ? -7.592 0.371 0.238 1.00 92.75 156 GLY A N 1
ATOM 1237 C CA . GLY A 1 156 ? -7.581 0.605 -1.191 1.00 92.75 156 GLY A CA 1
ATOM 1238 C C . GLY A 1 156 ? -6.939 -0.514 -1.986 1.00 92.75 156 GLY A C 1
ATOM 1239 O O . GLY A 1 156 ? -6.379 -1.463 -1.432 1.00 92.75 156 GLY A O 1
ATOM 1240 N N . ARG A 1 157 ? -7.025 -0.358 -3.303 1.00 94.12 157 ARG A N 1
ATOM 1241 C CA . ARG A 1 157 ? -6.437 -1.234 -4.308 1.00 94.12 157 ARG A CA 1
ATOM 1242 C C . ARG A 1 157 ? -5.609 -0.435 -5.292 1.00 94.12 157 ARG A C 1
ATOM 1244 O O . ARG A 1 157 ? -5.829 0.756 -5.484 1.00 94.12 157 ARG A O 1
ATOM 1251 N N . PHE A 1 158 ? -4.687 -1.109 -5.948 1.00 93.25 158 PHE A N 1
ATOM 1252 C CA . PHE A 1 158 ? -4.029 -0.596 -7.137 1.00 93.25 158 PHE A CA 1
ATOM 1253 C C . PHE A 1 158 ? -3.641 -1.761 -8.033 1.00 93.25 158 PHE A C 1
ATOM 1255 O O . PHE A 1 158 ? -3.358 -2.854 -7.548 1.00 93.25 158 PHE A O 1
ATOM 1262 N N . ASN A 1 159 ? -3.601 -1.539 -9.340 1.00 94.44 159 ASN A N 1
ATOM 1263 C CA . ASN A 1 159 ? -3.151 -2.562 -10.272 1.00 94.44 159 ASN A CA 1
ATOM 1264 C C . ASN A 1 159 ? -2.351 -1.951 -11.419 1.00 94.44 159 ASN A C 1
ATOM 1266 O O . ASN A 1 159 ? -2.454 -0.753 -11.685 1.00 94.44 159 ASN A O 1
ATOM 1270 N N . ASP A 1 160 ? -1.560 -2.793 -12.081 1.00 94.00 160 ASP A N 1
ATOM 1271 C CA . ASP A 1 160 ? -0.820 -2.467 -13.301 1.00 94.00 160 ASP A CA 1
ATOM 1272 C C . ASP A 1 160 ? 0.056 -1.204 -13.188 1.00 94.00 160 ASP A C 1
ATOM 1274 O O . ASP A 1 160 ? 0.172 -0.404 -14.121 1.00 94.00 160 ASP A O 1
ATOM 1278 N N . ILE A 1 161 ? 0.713 -1.014 -12.038 1.00 93.88 161 ILE A N 1
ATOM 1279 C CA . ILE A 1 161 ? 1.650 0.098 -11.844 1.00 93.88 161 ILE A CA 1
ATOM 1280 C C . ILE A 1 161 ? 3.033 -0.306 -12.346 1.00 93.88 161 ILE A C 1
ATOM 1282 O O . ILE A 1 161 ? 3.571 -1.349 -11.982 1.00 93.88 161 ILE A O 1
ATOM 1286 N N . THR A 1 162 ? 3.648 0.568 -13.137 1.00 93.94 162 THR A N 1
ATOM 1287 C CA . THR A 1 162 ? 5.015 0.400 -13.632 1.00 93.94 162 THR A CA 1
ATOM 1288 C C . THR A 1 162 ? 5.906 1.487 -13.041 1.00 93.94 162 THR A C 1
ATOM 1290 O O . THR A 1 162 ? 5.656 2.671 -13.258 1.00 93.94 162 THR A O 1
ATOM 1293 N N . ILE A 1 163 ? 6.941 1.096 -12.295 1.00 92.12 163 ILE A N 1
ATOM 1294 C CA . ILE A 1 163 ? 7.875 2.017 -11.641 1.00 92.12 163 ILE A CA 1
ATOM 1295 C C . ILE A 1 163 ? 9.264 1.882 -12.279 1.00 92.12 163 ILE A C 1
ATOM 1297 O O . ILE A 1 163 ? 9.863 0.805 -12.202 1.00 92.12 163 ILE A O 1
ATOM 1301 N N . PRO A 1 164 ? 9.813 2.956 -12.874 1.00 91.7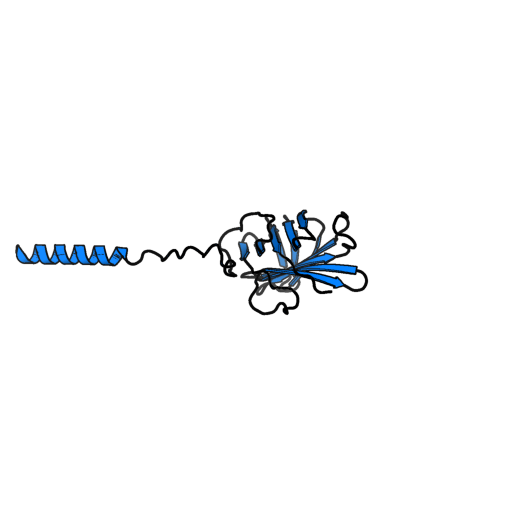5 164 PRO A N 1
ATOM 1302 C CA . PRO A 1 164 ? 11.206 2.976 -13.297 1.00 91.75 164 PRO A CA 1
ATOM 1303 C C . PRO A 1 164 ? 12.126 3.065 -12.070 1.00 91.75 164 PRO A C 1
ATOM 1305 O O . PRO A 1 164 ? 11.986 3.963 -11.236 1.00 91.75 164 PRO A O 1
ATOM 1308 N N . MET A 1 165 ? 13.069 2.133 -11.960 1.00 89.69 165 MET A N 1
ATOM 1309 C CA . MET A 1 165 ? 14.106 2.108 -10.928 1.00 89.69 165 MET A CA 1
ATOM 1310 C C . MET A 1 165 ? 15.368 2.794 -11.418 1.00 89.69 165 MET A C 1
ATOM 1312 O O . MET A 1 165 ? 15.753 2.650 -12.576 1.00 89.69 165 MET A O 1
ATOM 1316 N N . GLN A 1 166 ? 16.022 3.529 -10.520 1.00 84.69 166 GLN A N 1
ATOM 1317 C CA . GLN A 1 166 ? 17.225 4.286 -10.848 1.00 84.69 166 GLN A CA 1
ATOM 1318 C C . GLN A 1 166 ? 18.498 3.423 -10.793 1.00 84.69 166 GLN A C 1
ATOM 1320 O O . GLN A 1 166 ? 19.413 3.675 -11.568 1.00 84.69 166 GLN A O 1
ATOM 1325 N N . PHE A 1 167 ? 18.584 2.412 -9.908 1.00 77.19 167 PHE A N 1
ATOM 1326 C CA . PHE A 1 167 ? 19.836 1.665 -9.676 1.00 77.19 167 PHE A CA 1
ATOM 1327 C C . PHE A 1 167 ? 19.641 0.213 -9.186 1.00 77.19 167 PHE A C 1
ATOM 1329 O O . PHE A 1 167 ? 19.401 0.012 -7.999 1.00 77.19 167 PHE A O 1
ATOM 1336 N N . PRO A 1 168 ? 19.852 -0.818 -10.022 1.00 78.06 168 PRO A N 1
ATOM 1337 C CA . PRO A 1 168 ? 20.153 -0.730 -11.442 1.00 78.06 168 PRO A CA 1
ATOM 1338 C C . PRO A 1 168 ? 18.959 -0.147 -12.201 1.00 78.06 168 PRO A C 1
ATOM 1340 O O . PRO A 1 168 ? 17.809 -0.328 -11.787 1.00 78.06 168 PRO A O 1
ATOM 1343 N N . GLU A 1 169 ? 19.236 0.526 -13.319 1.00 78.06 169 GLU A N 1
ATOM 1344 C CA . GLU A 1 169 ? 18.185 0.929 -14.250 1.00 78.06 169 GLU A CA 1
ATOM 1345 C C . GLU A 1 169 ? 17.368 -0.304 -14.639 1.00 78.06 169 GLU A C 1
ATOM 1347 O O . GLU A 1 169 ? 17.873 -1.265 -15.223 1.00 78.06 169 GLU A O 1
ATOM 1352 N N . SER A 1 170 ? 16.112 -0.314 -14.217 1.00 87.94 170 SER A N 1
ATOM 1353 C CA . SER A 1 170 ? 15.206 -1.439 -14.399 1.00 87.94 170 SER A CA 1
ATOM 1354 C C . SER A 1 170 ? 13.767 -0.960 -14.286 1.00 87.94 170 SER A C 1
ATOM 1356 O O . SER A 1 170 ? 13.495 0.196 -13.960 1.00 87.94 170 SER A O 1
ATOM 1358 N N . ILE A 1 171 ? 12.832 -1.847 -14.599 1.00 90.62 171 ILE A N 1
ATOM 1359 C CA . ILE A 1 171 ? 11.406 -1.581 -14.485 1.00 90.62 171 ILE A CA 1
ATOM 1360 C C . ILE A 1 171 ? 10.828 -2.591 -13.504 1.00 90.62 171 ILE A C 1
ATOM 1362 O O . ILE A 1 171 ? 11.087 -3.791 -13.610 1.00 90.62 171 ILE A O 1
ATOM 1366 N N . VAL A 1 172 ? 10.049 -2.092 -12.550 1.00 92.12 172 VAL A N 1
ATOM 1367 C CA . VAL A 1 172 ? 9.283 -2.912 -11.617 1.00 92.12 172 VAL A CA 1
ATOM 1368 C C . VAL A 1 172 ? 7.805 -2.791 -11.942 1.00 92.12 172 VAL A C 1
ATOM 1370 O O . VAL A 1 172 ? 7.272 -1.689 -12.051 1.00 92.12 172 VAL A O 1
ATOM 1373 N N . HIS A 1 173 ? 7.141 -3.935 -12.051 1.00 93.88 173 HIS A N 1
ATOM 1374 C CA . HIS A 1 173 ? 5.700 -4.039 -12.209 1.00 93.88 173 HIS A CA 1
ATOM 1375 C C . HIS A 1 173 ? 5.062 -4.424 -10.879 1.00 93.88 173 HIS A C 1
ATOM 1377 O O . HIS A 1 173 ? 5.466 -5.405 -10.251 1.00 93.88 173 HIS A O 1
ATOM 1383 N N . LEU A 1 174 ? 4.063 -3.653 -10.465 1.00 94.38 174 LEU A N 1
ATOM 1384 C CA . LEU A 1 174 ? 3.233 -3.933 -9.306 1.00 94.38 174 LEU A CA 1
ATOM 1385 C C . LEU A 1 174 ? 1.828 -4.297 -9.774 1.00 94.38 174 LEU A C 1
ATOM 1387 O O . LEU A 1 174 ? 1.207 -3.545 -10.524 1.00 94.38 174 LEU A O 1
ATOM 1391 N N . THR A 1 175 ? 1.340 -5.442 -9.312 1.00 96.38 175 THR A N 1
ATOM 1392 C CA . THR A 1 175 ? 0.030 -5.994 -9.690 1.00 96.38 175 THR A CA 1
ATOM 1393 C C . THR A 1 175 ? -0.710 -6.511 -8.462 1.00 96.38 175 THR A C 1
ATOM 1395 O O . THR A 1 175 ? -0.082 -6.804 -7.440 1.00 96.38 175 THR A O 1
ATOM 1398 N N . ASP A 1 176 ? -2.038 -6.559 -8.556 1.00 96.75 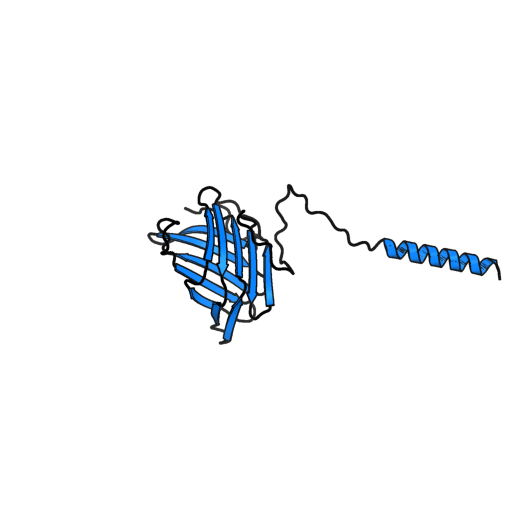176 ASP A N 1
ATOM 1399 C CA . ASP A 1 176 ? -2.985 -6.975 -7.514 1.00 96.75 176 ASP A CA 1
ATOM 1400 C C . ASP A 1 176 ? -2.674 -6.362 -6.138 1.00 96.75 176 ASP A C 1
ATOM 1402 O O . ASP A 1 176 ? -2.596 -7.041 -5.117 1.00 96.75 176 ASP A O 1
ATOM 1406 N N . GLY A 1 177 ? -2.423 -5.056 -6.110 1.00 95.81 177 GLY A N 1
ATOM 1407 C CA . GLY A 1 177 ? -2.132 -4.328 -4.888 1.00 95.81 177 GLY A CA 1
ATOM 1408 C C . GLY A 1 177 ? -3.373 -4.111 -4.036 1.00 95.81 177 GLY A C 1
ATOM 1409 O O . GLY A 1 177 ? -4.398 -3.652 -4.535 1.00 95.81 177 GLY A O 1
ATOM 1410 N N . GLN A 1 178 ? -3.259 -4.364 -2.734 1.00 96.38 178 GLN A N 1
ATOM 1411 C CA . GLN A 1 178 ? -4.285 -4.075 -1.738 1.00 96.38 178 GLN A CA 1
ATOM 1412 C C . GLN A 1 178 ? -3.677 -3.654 -0.399 1.00 96.38 178 GLN A C 1
ATOM 1414 O O . GLN A 1 178 ? -2.604 -4.113 0.009 1.00 96.38 178 GLN A O 1
ATOM 1419 N N . PHE A 1 179 ? -4.394 -2.794 0.316 1.00 95.06 179 PHE A N 1
ATOM 1420 C CA . PHE A 1 179 ? -4.036 -2.379 1.666 1.00 95.06 179 PHE A CA 1
ATOM 1421 C C . PHE A 1 179 ? -5.279 -2.104 2.512 1.00 95.06 179 PHE A C 1
ATOM 1423 O O . PHE A 1 179 ? -6.264 -1.569 2.014 1.00 95.06 179 PHE A O 1
ATOM 1430 N N . ASP A 1 180 ? -5.205 -2.434 3.801 1.00 94.94 180 ASP A N 1
ATOM 1431 C CA . ASP A 1 180 ? -6.178 -2.043 4.828 1.00 94.94 180 ASP A CA 1
ATOM 1432 C C . ASP A 1 180 ? -5.414 -1.625 6.079 1.00 94.94 180 ASP A C 1
ATOM 1434 O O . ASP A 1 180 ? -4.775 -2.449 6.733 1.00 94.94 180 ASP A O 1
ATOM 1438 N N . ILE A 1 181 ? -5.415 -0.333 6.387 1.00 91.75 181 ILE A N 1
ATOM 1439 C CA . ILE A 1 181 ? -4.488 0.295 7.322 1.00 91.75 181 ILE A CA 1
ATOM 1440 C C . ILE A 1 181 ? -5.263 1.150 8.309 1.00 91.75 181 ILE A C 1
ATOM 1442 O O . ILE A 1 181 ? -6.041 2.028 7.936 1.00 91.75 181 ILE A O 1
ATOM 1446 N N . LYS A 1 182 ? -4.982 0.934 9.593 1.00 90.94 182 LYS A N 1
ATOM 1447 C CA . LYS A 1 182 ? -5.339 1.884 10.636 1.00 90.94 182 LYS A CA 1
ATOM 1448 C C . LYS A 1 182 ? -4.211 2.902 10.762 1.00 90.94 182 LYS A C 1
ATOM 1450 O O . LYS A 1 182 ? -3.050 2.515 10.885 1.00 90.94 182 LYS A O 1
ATOM 1455 N N . TYR A 1 183 ? -4.533 4.187 10.714 1.00 87.75 183 TYR A N 1
ATOM 1456 C CA . TYR A 1 183 ? -3.542 5.260 10.729 1.00 87.75 183 TYR A CA 1
ATOM 1457 C C . TYR A 1 183 ? -3.646 6.123 11.988 1.00 87.75 183 TYR A C 1
ATOM 1459 O O . TYR A 1 183 ? -4.660 6.135 12.680 1.00 87.75 183 TYR A O 1
ATOM 1467 N N . GLY A 1 184 ? -2.551 6.790 12.337 1.00 84.69 184 GLY A N 1
ATOM 1468 C CA . GLY A 1 184 ? -2.506 7.756 13.432 1.00 84.69 184 GLY A CA 1
ATOM 1469 C C . GLY A 1 184 ? -2.491 9.184 12.905 1.00 84.69 184 GLY A C 1
ATOM 1470 O O . GLY A 1 184 ? -2.203 9.416 11.731 1.00 84.69 184 GLY A O 1
ATOM 1471 N N . GLN A 1 185 ? -2.763 10.145 13.776 1.00 79.69 185 GLN A N 1
ATOM 1472 C CA . GLN A 1 185 ? -2.551 11.562 13.506 1.00 79.69 185 GLN A CA 1
ATOM 1473 C C . GLN A 1 185 ? -1.248 12.063 14.142 1.00 79.69 185 GLN A C 1
ATOM 1475 O O . GLN A 1 185 ? -0.851 11.622 15.223 1.00 79.69 185 GLN A O 1
ATOM 1480 N N . ASN A 1 186 ? -0.576 12.983 13.453 1.00 70.62 186 ASN A N 1
ATOM 1481 C CA . ASN A 1 186 ? 0.630 13.664 13.916 1.00 70.62 186 ASN A CA 1
ATOM 1482 C C . ASN A 1 186 ? 0.570 15.143 13.492 1.00 70.62 186 ASN A C 1
ATOM 1484 O O . ASN A 1 186 ? 1.142 15.534 12.470 1.00 70.62 186 ASN A O 1
ATOM 1488 N N . PHE A 1 187 ? -0.190 15.937 14.251 1.00 66.69 187 PHE A N 1
ATOM 1489 C CA . PHE A 1 187 ? -0.400 17.373 14.039 1.00 66.69 187 PHE A CA 1
ATOM 1490 C C . PHE A 1 187 ? 0.174 18.204 15.184 1.00 66.69 187 PHE A C 1
ATOM 1492 O O . PHE A 1 187 ? 0.097 17.740 16.344 1.00 66.69 187 PHE A O 1
#

Radius of gyration: 23.32 Å; chains: 1; bounding box: 34×92×36 Å

pLDDT: mean 79.87, std 14.74, range [41.84, 96.75]

Foldseek 3Di:
DVVVVVVVVVVVVVVVVVVVVPPPPPPPPDPPDLDAWDWDPDADDADFQAQQKKWWQKQNHIFITHFGEDEPPDDPPPGGQWAWEWEDDDPAIKIWIWGHTPFKIKIWIFPDCNDPVDLPTWIKIKIAGPPQGIWIDTDPQWAWPDDDPVQQKTKIWGAFDWTQTVVVGDIITIGGIIGIRRYYYDD

Sequence (187 aa):
MKHSRHLVEIMLFVLLCLFTITSCEFFPEDPNKPPKAAYLDYMPEETNIGANTFGCYVNGKLEAVRGRFQKEGIAPHLGSYVNGFWEKYKNDTTLKLHIISKQATFYIHLHKCPHLGDNNCSFYLSLQSVSQGSGSIDTTSIDILKFDTISHIISGRFNDITIPMQFPESIVHLTDGQFDIKYGQNF